Protein AF-A0AAN1IGP1-F1 (afdb_monomer_lite)

Sequence (332 aa):
MLTRASSPDIIRFGLDAFPESGADDGTARAVEAVFNNAQGMRTSKEIIETAFSDIISPRDVWSVTVCTYRGDSIRESFSKMTSKRLGYMEDTYEFFVIANESQTLQNYADFHALKYRIGAGRSGRRLYSAEEFSKRQREVHEMYLLLCEYCNSQRDDTDFYSRTSLWMKRQYLLMLVTDWVTRLPAADQDKGYTAIVETWGAADAAIMLFDPLIARGESLLSKNSIPPGNDEFYRWGQILAKIVPMVDDGRNLPRYDQYRQLEQALEHHVAEIQLKEQQALQAEQERIEAQARFKKGTLMRRVIDKVMPAGSLNRDLVSVIRSHAQRAKRER

Radius of gyration: 33.79 Å; chains: 1; bounding box: 68×62×119 Å

Organism: Bifidobacterium breve (NCBI:txid1685)

Foldseek 3Di:
DPDPPPDFFKEFEAAQFAEPDPQCVVVSVVNRVQALPDAFKDFACRLLCQDQHPPDPPRHHQAPPRMDGDPVLLVVLVVLADPDDADPPPSNLSSNSSSNSTGMYHYDSVGHDYYHYQPPPPRHQAADELVRLLVNLLSLLVSLVRLVVSLVVPPPCNPSSVNRSVSSLVVSLQVSLVCLVRRYDLVSSLSSLVSCCVRVNLLSSLLSLQVVLLVQLVVCVVVLDQAPPSDPNNSSVVSNVVRVVRDPPPDDRPCPVVSVVSVVVNVVSNVVVVVVVVVVVVVVVVVVVVVVCCVVPDPVVVVCCVVPNPPRPVVVVVVVVVVVVVVVVVVD

Secondary structure (DSSP, 8-state):
----PPPPSEEEEEEEEEESSGGGHHHHHHHHHHHTT-EEEEETHHHHHHHS-SSSSSPPP--STTEEE-HHHHHHHHHHS-SSPP-TTHHHHHHHHHHHH-SEEEEEEEEEEEEEEETSSTTS-PPPPHHHHHHHHHHHHHHHHHHHHHHHH-TT-HHHHHHHHHHHHHHHHHHHHHHHHHHS-TTTHHHHHHHHHHHH-HHHHHHHHHHHHHHHHHHHHHHT-PPPTT-HHHHHHHHHHHHGGGS-TT---TTHHHHHHHHHHHHHHHHHHHHHHHHHHHHHHHHHHHHHHHHHH-HHHHHHHHHS-TT-HHHHHHHHHHHHHHHHTT--

pLDDT: mean 88.01, std 12.34, range [33.66, 98.0]

Structure (mmCIF, N/CA/C/O backbone):
data_AF-A0AAN1IGP1-F1
#
_entry.id   AF-A0AAN1IGP1-F1
#
loop_
_atom_site.group_PDB
_atom_site.id
_atom_site.type_symbol
_atom_site.label_atom_id
_atom_site.label_alt_id
_atom_site.label_comp_id
_atom_site.label_asym_id
_atom_site.label_entity_id
_atom_site.label_seq_id
_atom_site.pdbx_PDB_ins_code
_atom_site.Cartn_x
_atom_site.Cartn_y
_atom_site.Cartn_z
_atom_site.occupancy
_atom_site.B_iso_or_equiv
_atom_site.auth_seq_id
_atom_site.auth_comp_id
_atom_site.auth_asym_id
_atom_site.auth_atom_id
_atom_site.pdbx_PDB_model_num
ATOM 1 N N . MET A 1 1 ? -7.999 -18.493 47.138 1.00 34.38 1 MET A N 1
ATOM 2 C CA . MET A 1 1 ? -8.736 -17.576 46.245 1.00 34.38 1 MET A CA 1
ATOM 3 C C . MET A 1 1 ? -7.927 -17.434 44.971 1.00 34.38 1 MET A C 1
ATOM 5 O O . MET A 1 1 ? -6.926 -16.736 44.983 1.00 34.38 1 MET A O 1
ATOM 9 N N . LEU A 1 2 ? -8.296 -18.158 43.913 1.00 33.66 2 LEU A N 1
ATOM 10 C CA . LEU A 1 2 ? -7.782 -17.879 42.573 1.00 33.66 2 LEU A CA 1
ATOM 11 C C . LEU A 1 2 ? -8.408 -16.549 42.153 1.00 33.66 2 LEU A C 1
ATOM 13 O O . LEU A 1 2 ? -9.627 -16.468 42.001 1.00 33.66 2 LEU A O 1
ATOM 17 N N . THR A 1 3 ? -7.607 -15.491 42.066 1.00 37.88 3 THR A N 1
ATOM 18 C CA . THR A 1 3 ? -8.029 -14.247 41.428 1.00 37.88 3 THR A CA 1
ATOM 19 C C . THR A 1 3 ? -8.453 -14.605 40.009 1.00 37.88 3 THR A C 1
ATOM 21 O O . THR A 1 3 ? -7.680 -15.162 39.234 1.00 37.88 3 THR A O 1
ATOM 24 N N . ARG A 1 4 ? -9.729 -14.376 39.694 1.00 44.59 4 ARG A N 1
ATOM 25 C CA . ARG A 1 4 ? -10.267 -14.533 38.343 1.00 44.59 4 ARG A CA 1
ATOM 26 C C . ARG A 1 4 ? -9.406 -13.631 37.458 1.00 44.59 4 ARG A C 1
ATOM 28 O O . ARG A 1 4 ? -9.476 -12.415 37.623 1.00 44.59 4 ARG A O 1
ATOM 35 N N . ALA A 1 5 ? -8.541 -14.203 36.619 1.00 55.59 5 ALA A N 1
ATOM 36 C CA . ALA A 1 5 ? -7.793 -13.415 35.648 1.00 55.59 5 ALA A CA 1
ATOM 37 C C . ALA A 1 5 ? -8.820 -12.567 34.889 1.00 55.59 5 ALA A C 1
ATOM 39 O O . ALA A 1 5 ? -9.819 -13.108 34.402 1.00 55.59 5 ALA A O 1
ATOM 40 N N . SER A 1 6 ? -8.657 -11.243 34.908 1.00 70.69 6 SER A N 1
ATOM 41 C CA . SER A 1 6 ? -9.576 -10.342 34.220 1.00 70.69 6 SER A CA 1
ATOM 42 C C . SER A 1 6 ? -9.627 -10.755 32.756 1.00 70.69 6 SER A C 1
ATOM 44 O O . SER A 1 6 ? -8.582 -10.851 32.114 1.00 70.69 6 SER A O 1
ATOM 46 N N . SER A 1 7 ? -10.822 -11.044 32.241 1.00 85.94 7 SER A N 1
ATOM 47 C CA . SER A 1 7 ? -10.986 -11.408 30.836 1.00 85.94 7 SER A CA 1
ATOM 48 C C . SER A 1 7 ? -10.414 -10.301 29.940 1.00 85.94 7 SER A C 1
ATOM 50 O O . SER A 1 7 ? -10.691 -9.123 30.215 1.00 85.94 7 SER A O 1
ATOM 52 N N . PRO A 1 8 ? -9.629 -10.661 28.908 1.00 93.31 8 PRO A N 1
ATOM 53 C CA . PRO A 1 8 ? -8.990 -9.685 28.034 1.00 93.31 8 PRO A CA 1
ATOM 54 C C . PRO A 1 8 ? -10.027 -8.842 27.280 1.00 93.31 8 PRO A C 1
ATOM 56 O O . PRO A 1 8 ? -11.157 -9.288 27.059 1.00 93.31 8 PRO A O 1
ATOM 59 N N . ASP A 1 9 ? -9.648 -7.625 26.891 1.00 97.00 9 ASP A N 1
ATOM 60 C CA . ASP A 1 9 ? -10.505 -6.732 26.096 1.00 97.00 9 ASP A CA 1
ATOM 61 C C . ASP A 1 9 ? -10.705 -7.262 24.681 1.00 97.00 9 ASP A C 1
ATOM 63 O O . ASP A 1 9 ? -11.819 -7.219 24.158 1.00 97.00 9 ASP A O 1
ATOM 67 N N . ILE A 1 10 ? -9.626 -7.785 24.096 1.00 96.88 10 ILE A N 1
ATOM 68 C CA . ILE A 1 10 ? -9.581 -8.363 22.757 1.00 96.88 10 ILE A CA 1
ATOM 69 C C . ILE A 1 10 ? -9.017 -9.781 22.855 1.00 96.88 10 ILE A C 1
ATOM 71 O O . ILE A 1 10 ? -7.960 -10.011 23.444 1.00 96.88 10 ILE A O 1
ATOM 75 N N . ILE A 1 11 ? -9.691 -10.733 22.223 1.00 95.44 11 ILE A N 1
ATOM 76 C CA . ILE A 1 11 ? -9.153 -12.063 21.947 1.00 95.44 11 ILE A CA 1
ATOM 77 C C . ILE A 1 11 ? -9.050 -12.218 20.436 1.00 95.44 11 ILE A C 1
ATOM 79 O O . ILE A 1 11 ? -10.075 -12.157 19.759 1.00 95.44 11 ILE A O 1
ATOM 83 N N . ARG A 1 12 ? -7.838 -12.432 19.918 1.00 95.38 12 ARG A N 1
ATOM 84 C CA . ARG A 1 12 ? -7.583 -12.669 18.492 1.00 95.38 12 ARG A CA 1
ATOM 85 C C . ARG A 1 12 ? -7.329 -14.151 18.231 1.00 95.38 12 ARG A C 1
ATOM 87 O O . ARG A 1 12 ? -6.561 -14.784 18.953 1.00 95.38 12 ARG A O 1
ATOM 94 N N . PHE A 1 13 ? -7.937 -14.672 17.176 1.00 94.31 13 PHE A N 1
ATOM 95 C CA . PHE A 1 13 ? -7.825 -16.061 16.738 1.00 94.31 13 PHE A CA 1
ATOM 96 C C . PHE A 1 13 ? -7.073 -16.180 15.413 1.00 94.31 13 PHE A C 1
ATOM 98 O O . PHE A 1 13 ? -6.911 -15.194 14.690 1.00 94.31 13 PHE A O 1
ATOM 105 N N . GLY A 1 14 ? -6.655 -17.401 15.088 1.00 94.25 14 GLY A N 1
ATOM 106 C CA . GLY A 1 14 ? -6.183 -17.736 13.751 1.00 94.25 14 GLY A CA 1
ATOM 107 C C . GLY A 1 14 ? -7.326 -17.850 12.737 1.00 94.25 14 GLY A C 1
ATOM 108 O O . GLY A 1 14 ? -8.516 -17.858 13.088 1.00 94.25 14 GLY A O 1
ATOM 109 N N . LEU A 1 15 ? -6.964 -17.982 11.464 1.00 94.88 15 LEU A N 1
ATOM 110 C CA . LEU A 1 15 ? -7.881 -18.255 10.360 1.00 94.88 15 LEU A CA 1
ATOM 111 C C . LEU A 1 15 ? -7.330 -19.333 9.424 1.00 94.88 15 LEU A C 1
ATOM 113 O O . LEU A 1 15 ? -6.123 -19.528 9.336 1.00 94.88 15 LEU A O 1
ATOM 117 N N . ASP A 1 16 ? -8.231 -19.972 8.683 1.00 95.69 16 ASP A N 1
ATOM 118 C CA . ASP A 1 16 ? -7.905 -20.779 7.506 1.00 95.69 16 ASP A CA 1
ATOM 119 C C . ASP A 1 16 ? -8.227 -19.960 6.250 1.00 95.69 16 ASP A C 1
ATOM 121 O O . ASP A 1 16 ? -9.371 -19.515 6.078 1.00 95.69 16 ASP A O 1
ATOM 125 N N . ALA A 1 17 ? -7.253 -19.752 5.362 1.00 94.62 17 ALA A N 1
ATOM 126 C CA . ALA A 1 17 ? -7.453 -18.983 4.136 1.00 94.62 17 ALA A CA 1
ATOM 127 C C . ALA A 1 17 ? -7.642 -19.901 2.924 1.00 94.62 17 ALA A C 1
ATOM 129 O O . ALA A 1 17 ? -6.781 -20.703 2.569 1.00 94.62 17 ALA A O 1
ATOM 130 N N . PHE A 1 18 ? -8.751 -19.714 2.213 1.00 94.19 18 PHE A N 1
ATOM 131 C CA . PHE A 1 18 ? -9.088 -20.469 1.012 1.00 94.19 18 PHE A CA 1
ATOM 132 C C . PHE A 1 18 ? -9.083 -19.549 -0.210 1.00 94.19 18 PHE A C 1
ATOM 134 O O . PHE A 1 18 ? -9.727 -18.498 -0.177 1.00 94.19 18 PHE A O 1
ATOM 141 N N . PRO A 1 19 ? -8.396 -19.919 -1.297 1.00 92.56 19 PRO A N 1
ATOM 142 C CA . PRO A 1 19 ? -8.472 -19.185 -2.549 1.00 92.56 19 PRO A CA 1
ATOM 143 C C . PRO A 1 19 ? -9.815 -19.453 -3.246 1.00 92.56 19 PRO A C 1
ATOM 145 O O . PRO A 1 19 ? -10.263 -20.596 -3.326 1.00 92.56 19 PRO A O 1
ATOM 148 N N . GLU A 1 20 ? -10.462 -18.409 -3.765 1.00 89.69 20 GLU A N 1
ATOM 149 C CA . GLU A 1 20 ? -11.669 -18.548 -4.594 1.00 89.69 20 GLU A CA 1
ATOM 150 C C . GLU A 1 20 ? -11.310 -19.011 -6.017 1.00 89.69 20 GLU A C 1
ATOM 152 O O . GLU A 1 20 ? -12.080 -19.712 -6.670 1.00 89.69 20 GLU A O 1
ATOM 157 N N . SER A 1 21 ? -10.111 -18.661 -6.490 1.00 86.62 21 SER A N 1
ATOM 158 C CA . SER A 1 21 ? -9.561 -19.101 -7.770 1.00 86.62 21 SER A CA 1
ATOM 159 C C . SER A 1 21 ? -8.083 -19.471 -7.640 1.00 86.62 21 SER A C 1
ATOM 161 O O . SER A 1 21 ? -7.391 -18.959 -6.765 1.00 86.62 21 SER A O 1
ATOM 163 N N . GLY A 1 22 ? -7.552 -20.281 -8.563 1.00 85.56 22 GLY A N 1
ATOM 164 C CA . GLY A 1 22 ? -6.127 -20.649 -8.547 1.00 85.56 22 GLY A CA 1
ATOM 165 C C . GLY A 1 22 ? -5.161 -19.456 -8.649 1.00 85.56 22 GLY A C 1
ATOM 166 O O . GLY A 1 22 ? -4.003 -19.555 -8.249 1.00 85.56 22 GLY A O 1
ATOM 167 N N . ALA A 1 23 ? -5.624 -18.298 -9.139 1.00 83.19 23 ALA A N 1
ATOM 168 C CA . ALA A 1 23 ? -4.831 -17.068 -9.140 1.00 83.19 23 ALA A CA 1
ATOM 169 C C . ALA A 1 23 ? -4.590 -16.516 -7.720 1.00 83.19 23 ALA A C 1
ATOM 171 O O . ALA A 1 23 ? -3.605 -15.804 -7.498 1.00 83.19 23 ALA A O 1
ATOM 172 N N . ASP A 1 24 ? -5.460 -16.859 -6.766 1.00 86.81 24 ASP A N 1
ATOM 173 C CA . ASP A 1 24 ? -5.459 -16.362 -5.391 1.00 86.81 24 ASP A CA 1
ATOM 174 C C . ASP A 1 24 ? -4.683 -17.271 -4.417 1.00 86.81 24 ASP A C 1
ATOM 176 O O . ASP A 1 24 ? -4.423 -16.864 -3.286 1.00 86.81 24 ASP A O 1
ATOM 180 N N . ASP A 1 25 ? -4.236 -18.456 -4.848 1.00 89.50 25 ASP A N 1
ATOM 181 C CA . ASP A 1 25 ? -3.522 -19.456 -4.035 1.00 89.50 25 ASP A CA 1
ATOM 182 C C . ASP A 1 25 ? -2.343 -18.883 -3.240 1.00 89.50 25 ASP A C 1
ATOM 184 O O . ASP A 1 25 ? -2.176 -19.139 -2.046 1.00 89.50 25 ASP A O 1
ATOM 188 N N . GLY A 1 26 ? -1.491 -18.108 -3.917 1.00 90.56 26 GLY A N 1
ATOM 189 C CA . GLY A 1 26 ? -0.329 -17.488 -3.284 1.00 90.56 26 GLY A CA 1
ATOM 190 C C . GLY A 1 26 ? -0.729 -16.448 -2.238 1.00 90.56 26 GLY A C 1
ATOM 191 O O . GLY A 1 26 ? -0.100 -16.368 -1.187 1.00 90.56 26 GLY A O 1
ATOM 192 N N . THR A 1 27 ? -1.794 -15.685 -2.506 1.00 89.69 27 THR A N 1
ATOM 193 C CA . THR A 1 27 ? -2.327 -14.699 -1.558 1.00 89.69 27 THR A CA 1
ATOM 194 C C . THR A 1 27 ? -2.968 -15.390 -0.356 1.00 89.69 27 THR A C 1
ATOM 196 O O . THR A 1 27 ? -2.718 -14.961 0.763 1.00 89.69 27 THR A O 1
ATOM 199 N N . ALA A 1 28 ? -3.720 -16.478 -0.550 1.00 92.62 28 ALA A N 1
ATOM 200 C CA . ALA A 1 28 ? -4.309 -17.243 0.549 1.00 92.62 28 ALA A CA 1
ATOM 201 C C . ALA A 1 28 ? -3.243 -17.773 1.514 1.00 92.62 28 ALA A C 1
ATOM 203 O O . ALA A 1 28 ? -3.315 -17.487 2.707 1.00 92.62 28 ALA A O 1
ATOM 204 N N . ARG A 1 29 ? -2.187 -18.417 0.998 1.00 94.19 29 ARG A N 1
ATOM 205 C CA . ARG A 1 29 ? -1.068 -18.888 1.834 1.00 94.19 29 ARG A CA 1
ATOM 206 C C . ARG A 1 29 ? -0.380 -17.757 2.600 1.00 94.19 29 ARG A C 1
ATOM 208 O O . ARG A 1 29 ? -0.047 -17.925 3.767 1.00 94.19 29 ARG A O 1
ATOM 215 N N . ALA A 1 30 ? -0.163 -16.611 1.952 1.00 92.00 30 ALA A N 1
ATOM 216 C CA . ALA A 1 30 ? 0.466 -15.462 2.597 1.00 92.00 30 ALA A CA 1
ATOM 217 C C . ALA A 1 30 ? -0.418 -14.865 3.706 1.00 92.00 30 ALA A C 1
ATOM 219 O O . ALA A 1 30 ? 0.085 -14.550 4.780 1.00 92.00 30 ALA A O 1
ATOM 220 N N . VAL A 1 31 ? -1.727 -14.739 3.463 1.00 91.00 31 VAL A N 1
ATOM 221 C CA . VAL A 1 31 ? -2.690 -14.233 4.452 1.00 91.00 31 VAL A CA 1
ATOM 222 C C . VAL A 1 31 ? -2.772 -15.170 5.654 1.00 91.00 31 VAL A C 1
ATOM 224 O O . VAL A 1 31 ? -2.641 -14.701 6.778 1.00 91.00 31 VAL A O 1
ATOM 227 N N . GLU A 1 32 ? -2.916 -16.478 5.437 1.00 93.94 32 GLU A N 1
ATOM 228 C CA . GLU A 1 32 ? -2.948 -17.467 6.522 1.00 93.94 32 GLU A CA 1
ATOM 229 C C . GLU A 1 32 ? -1.681 -17.406 7.385 1.00 93.94 32 GLU A C 1
ATOM 231 O O . GLU A 1 32 ? -1.765 -17.284 8.605 1.00 93.94 32 GLU A O 1
ATOM 236 N N . ALA A 1 33 ? -0.503 -17.389 6.751 1.00 92.94 33 ALA A N 1
ATOM 237 C CA . ALA A 1 33 ? 0.770 -17.311 7.461 1.00 92.94 33 ALA A CA 1
ATOM 238 C C . ALA A 1 33 ? 0.895 -16.037 8.310 1.00 92.94 33 ALA A C 1
ATOM 240 O O . ALA A 1 33 ? 1.388 -16.093 9.432 1.00 92.94 33 ALA A O 1
ATOM 241 N N . VAL A 1 34 ? 0.449 -14.890 7.792 1.00 90.06 34 VAL A N 1
ATOM 242 C CA . VAL A 1 34 ? 0.541 -13.605 8.498 1.00 90.06 34 VAL A CA 1
ATOM 243 C C . VAL A 1 34 ? -0.448 -13.531 9.666 1.00 90.06 34 VAL A C 1
ATOM 245 O O . VAL A 1 34 ? -0.065 -13.116 10.759 1.00 90.06 34 VAL A O 1
ATOM 248 N N . PHE A 1 35 ? -1.696 -13.964 9.473 1.00 91.25 35 PHE A N 1
ATOM 249 C CA . PHE A 1 35 ? -2.714 -13.938 10.529 1.00 91.25 35 PHE A CA 1
ATOM 250 C C . PHE A 1 35 ? -2.414 -14.916 11.671 1.00 91.25 35 PHE A C 1
ATOM 252 O O . PHE A 1 35 ? -2.683 -14.595 12.829 1.00 91.25 35 PHE A O 1
ATOM 259 N N . ASN A 1 36 ? -1.805 -16.065 11.368 1.00 92.88 36 ASN A N 1
ATOM 260 C CA . ASN A 1 36 ? -1.555 -17.124 12.351 1.00 92.88 36 ASN A CA 1
ATOM 261 C C . ASN A 1 36 ? -0.181 -17.012 13.039 1.00 92.88 36 ASN A C 1
ATOM 263 O O . ASN A 1 36 ? 0.226 -17.910 13.773 1.00 92.88 36 ASN A O 1
ATOM 267 N N . ASN A 1 37 ? 0.551 -15.914 12.827 1.00 90.00 37 ASN A N 1
ATOM 268 C CA . ASN A 1 37 ? 1.874 -15.714 13.423 1.00 90.00 37 ASN A CA 1
ATOM 269 C C . ASN A 1 37 ? 1.839 -14.957 14.767 1.00 90.00 37 ASN A C 1
ATOM 271 O O . ASN A 1 37 ? 2.819 -14.972 15.513 1.00 90.00 37 ASN A O 1
ATOM 275 N N . ALA A 1 38 ? 0.732 -14.281 15.091 1.00 85.88 38 ALA A N 1
ATOM 276 C CA . ALA A 1 38 ? 0.621 -13.476 16.307 1.00 85.88 38 ALA A CA 1
ATOM 277 C C . ALA A 1 38 ? 0.500 -14.362 17.560 1.00 85.88 38 ALA A C 1
ATOM 279 O O . ALA A 1 38 ? -0.380 -15.216 17.650 1.00 85.88 38 ALA A O 1
ATOM 280 N N . GLN A 1 39 ? 1.368 -14.146 18.552 1.00 85.44 39 GLN A N 1
ATOM 281 C CA . GLN A 1 39 ? 1.447 -14.981 19.757 1.00 85.44 39 GLN A CA 1
ATOM 282 C C . GLN A 1 39 ? 1.556 -14.146 21.038 1.00 85.44 39 GLN A C 1
ATOM 284 O O . GLN A 1 39 ? 2.162 -13.067 21.070 1.00 85.44 39 GLN A O 1
ATOM 289 N N . GLY A 1 40 ? 1.000 -14.690 22.121 1.00 90.75 40 GLY A N 1
ATOM 290 C CA . GLY A 1 40 ? 1.054 -14.100 23.457 1.00 90.75 40 GLY A CA 1
ATOM 291 C C . GLY A 1 40 ? 0.101 -12.921 23.672 1.00 90.75 40 GLY A C 1
ATOM 292 O O . GLY A 1 40 ? -0.805 -12.663 22.875 1.00 90.75 40 GLY A O 1
ATOM 293 N N . MET A 1 41 ? 0.310 -12.227 24.790 1.00 94.38 41 MET A N 1
ATOM 294 C CA . MET A 1 41 ? -0.486 -11.077 25.222 1.00 94.38 41 MET A CA 1
ATOM 295 C C . MET A 1 41 ? 0.193 -9.760 24.825 1.00 94.38 41 MET A C 1
ATOM 297 O O . MET A 1 41 ? 1.424 -9.688 24.774 1.00 94.38 41 MET A O 1
ATOM 301 N N . ARG A 1 42 ? -0.605 -8.726 24.562 1.00 95.06 42 ARG A N 1
ATOM 302 C CA . ARG A 1 42 ? -0.187 -7.327 24.401 1.00 95.06 42 ARG A CA 1
ATOM 303 C C . ARG A 1 42 ? -0.977 -6.457 25.361 1.00 95.06 42 ARG A C 1
ATOM 305 O O . ARG A 1 42 ? -2.155 -6.735 25.608 1.00 95.06 42 ARG A O 1
ATOM 312 N N . THR A 1 43 ? -0.339 -5.418 25.885 1.00 95.38 43 THR A N 1
ATOM 313 C CA . THR A 1 43 ? -0.965 -4.524 26.860 1.00 95.38 43 THR A CA 1
ATOM 314 C C . THR A 1 43 ? -0.917 -3.066 26.427 1.00 95.38 43 THR A C 1
ATOM 316 O O . THR A 1 43 ? 0.101 -2.581 25.941 1.00 95.38 43 THR A O 1
ATOM 319 N N . SER A 1 44 ? -2.038 -2.366 26.601 1.00 93.44 44 SER A N 1
ATOM 320 C CA . SER A 1 44 ? -2.186 -0.928 26.353 1.00 93.44 44 SER A CA 1
ATOM 321 C C . SER A 1 44 ? -1.536 -0.492 25.020 1.00 93.44 44 SER A C 1
ATOM 323 O O . SER A 1 44 ? -1.933 -0.961 23.954 1.00 93.44 44 SER A O 1
ATOM 325 N N . LYS A 1 45 ? -0.497 0.360 25.057 1.00 93.50 45 LYS A N 1
ATOM 326 C CA . LYS A 1 45 ? 0.177 0.888 23.858 1.00 93.50 45 LYS A CA 1
ATOM 327 C C . LYS A 1 45 ? 0.821 -0.184 22.985 1.00 93.50 45 LYS A C 1
ATOM 329 O O . LYS A 1 45 ? 0.854 -0.004 21.770 1.00 93.50 45 LYS A O 1
ATOM 334 N N . GLU A 1 46 ? 1.260 -1.304 23.561 1.00 95.00 46 GLU A N 1
ATOM 335 C CA . GLU A 1 46 ? 1.871 -2.392 22.790 1.00 95.00 46 GLU A CA 1
ATOM 336 C C . GLU A 1 46 ? 0.905 -2.932 21.732 1.00 95.00 46 GLU A C 1
ATOM 338 O O . GLU A 1 46 ? 1.347 -3.354 20.673 1.00 95.00 46 GLU A O 1
ATOM 343 N N . ILE A 1 47 ? -0.411 -2.886 21.980 1.00 96.25 47 ILE A N 1
ATOM 344 C CA . ILE A 1 47 ? -1.430 -3.338 21.020 1.00 96.25 47 ILE A CA 1
ATOM 345 C C . ILE A 1 47 ? -1.352 -2.512 19.727 1.00 96.25 47 ILE A C 1
ATOM 347 O O . ILE A 1 47 ? -1.429 -3.054 18.623 1.00 96.25 47 ILE A O 1
ATOM 351 N N . ILE A 1 48 ? -1.183 -1.195 19.862 1.00 96.12 48 ILE A N 1
ATOM 352 C CA . ILE A 1 48 ? -1.028 -0.288 18.726 1.00 96.12 48 ILE A CA 1
ATOM 353 C C . ILE A 1 48 ? 0.379 -0.406 18.140 1.00 96.12 48 ILE A C 1
ATOM 355 O O . ILE A 1 48 ? 0.517 -0.459 16.924 1.00 96.12 48 ILE A O 1
ATOM 359 N N . GLU A 1 49 ? 1.426 -0.493 18.961 1.00 95.00 49 GLU A N 1
ATOM 360 C CA . GLU A 1 49 ? 2.805 -0.596 18.469 1.00 95.00 49 GLU A CA 1
ATOM 361 C C . GLU A 1 49 ? 3.053 -1.877 17.664 1.00 95.00 49 GLU A C 1
ATOM 363 O O . GLU A 1 49 ? 3.794 -1.828 16.682 1.00 95.00 49 GLU A O 1
ATOM 368 N N . THR A 1 50 ? 2.417 -3.003 18.002 1.00 93.81 50 THR A N 1
ATOM 369 C CA . THR A 1 50 ? 2.566 -4.240 17.219 1.00 93.81 50 THR A CA 1
ATOM 370 C C . THR A 1 50 ? 1.803 -4.240 15.905 1.00 93.81 50 THR A C 1
ATOM 372 O O . THR A 1 50 ? 2.244 -4.901 14.966 1.00 93.81 50 THR A O 1
ATOM 375 N N . ALA A 1 51 ? 0.667 -3.546 15.821 1.00 94.19 51 ALA A N 1
ATOM 376 C CA . ALA A 1 51 ? -0.176 -3.546 14.625 1.00 94.19 51 ALA A CA 1
ATOM 377 C C . ALA A 1 51 ? 0.070 -2.336 13.706 1.00 94.19 51 ALA A C 1
ATOM 379 O O . ALA A 1 51 ? -0.058 -2.449 12.489 1.00 94.19 51 ALA A O 1
ATOM 380 N N . PHE A 1 52 ? 0.437 -1.186 14.274 1.00 95.62 52 PHE A N 1
ATOM 381 C CA . PHE A 1 52 ? 0.482 0.117 13.605 1.00 95.62 52 PHE A CA 1
ATOM 382 C C . PHE A 1 52 ? 1.863 0.791 13.651 1.00 95.62 52 PHE A C 1
ATOM 384 O O . PHE A 1 52 ? 1.977 2.017 13.571 1.00 95.62 52 PHE A O 1
ATOM 391 N N . SER A 1 53 ? 2.930 0.004 13.793 1.00 94.44 53 SER A N 1
ATOM 392 C CA . SER A 1 53 ? 4.306 0.492 13.714 1.00 94.44 53 SER A CA 1
ATOM 393 C C . SER A 1 53 ? 5.272 -0.610 13.263 1.00 94.44 53 SER A C 1
ATOM 395 O O . SER A 1 53 ? 4.901 -1.778 13.168 1.00 94.44 53 SER A O 1
ATOM 397 N N . ASP A 1 54 ? 6.531 -0.238 13.020 1.00 91.44 54 ASP A N 1
ATOM 398 C CA . ASP A 1 54 ? 7.634 -1.184 12.785 1.00 91.44 54 ASP A CA 1
ATOM 399 C C . ASP A 1 54 ? 8.506 -1.406 14.036 1.00 91.44 54 ASP A C 1
ATOM 401 O O . ASP A 1 54 ? 9.597 -1.964 13.937 1.00 91.44 54 ASP A O 1
ATOM 405 N N . ILE A 1 55 ? 8.062 -0.945 15.213 1.00 90.94 55 ILE A N 1
ATOM 406 C CA . ILE A 1 55 ? 8.837 -1.039 16.463 1.00 90.94 55 ILE A CA 1
ATOM 407 C C . ILE A 1 55 ? 8.929 -2.493 16.932 1.00 90.94 55 ILE A C 1
ATOM 409 O O . ILE A 1 55 ? 9.993 -2.940 17.359 1.00 90.94 55 ILE A O 1
ATOM 413 N N . ILE A 1 56 ? 7.822 -3.232 16.845 1.00 87.19 56 ILE A N 1
ATOM 414 C CA . ILE A 1 56 ? 7.739 -4.617 17.304 1.00 87.19 56 ILE A CA 1
ATOM 415 C C . ILE A 1 56 ? 7.575 -5.536 16.094 1.00 87.19 56 ILE A C 1
ATOM 417 O O . ILE A 1 56 ? 6.698 -5.338 15.254 1.00 87.19 56 ILE A O 1
ATOM 421 N N . SER A 1 57 ? 8.433 -6.555 16.019 1.00 84.25 57 SER A N 1
ATOM 422 C CA . SER A 1 57 ? 8.440 -7.557 14.954 1.00 84.25 57 SER A CA 1
ATOM 423 C C . SER A 1 57 ? 8.408 -8.972 15.549 1.00 84.25 57 SER A C 1
ATOM 425 O O . SER A 1 57 ? 9.121 -9.222 16.525 1.00 84.25 57 SER A O 1
ATOM 427 N N . PRO A 1 58 ? 7.631 -9.913 14.980 1.00 84.62 58 PRO A N 1
ATOM 428 C CA . PRO A 1 58 ? 6.744 -9.733 13.827 1.00 84.62 58 PRO A CA 1
ATOM 429 C C . PRO A 1 58 ? 5.536 -8.836 14.147 1.00 84.62 58 PRO A C 1
ATOM 431 O O . PRO A 1 58 ? 5.084 -8.790 15.290 1.00 84.62 58 PRO A O 1
ATOM 434 N N . ARG A 1 59 ? 5.029 -8.123 13.130 1.00 88.38 59 ARG A N 1
ATOM 435 C CA . ARG A 1 59 ? 3.833 -7.280 13.269 1.00 88.38 59 ARG A CA 1
ATOM 436 C C . ARG A 1 59 ? 2.583 -8.135 13.439 1.00 88.38 59 ARG A C 1
ATOM 438 O O . ARG A 1 59 ? 2.425 -9.155 12.766 1.00 88.38 59 ARG A O 1
ATOM 445 N N . ASP A 1 60 ? 1.681 -7.654 14.279 1.00 90.25 60 ASP A N 1
ATOM 446 C CA . ASP A 1 60 ? 0.329 -8.180 14.399 1.00 90.25 60 ASP A CA 1
ATOM 447 C C . ASP A 1 60 ? -0.557 -7.614 13.279 1.00 90.25 60 ASP A C 1
ATOM 449 O O . ASP A 1 60 ? -0.335 -6.513 12.774 1.00 90.25 60 ASP A O 1
ATOM 453 N N . VAL A 1 61 ? -1.604 -8.347 12.904 1.00 89.06 61 VAL A N 1
ATOM 454 C CA . VAL A 1 61 ? -2.549 -7.888 11.879 1.00 89.06 61 VAL A CA 1
ATOM 455 C C . VAL A 1 61 ? -3.626 -6.996 12.491 1.00 89.06 61 VAL A C 1
ATOM 457 O O . VAL A 1 61 ? -4.248 -7.365 13.493 1.00 89.06 61 VAL A O 1
ATOM 460 N N . TRP A 1 62 ? -3.919 -5.856 11.865 1.00 90.88 62 TRP A N 1
ATOM 461 C CA . TRP A 1 62 ? -5.161 -5.135 12.139 1.00 90.88 62 TRP A CA 1
ATOM 462 C C . TRP A 1 62 ? -6.331 -5.919 11.540 1.00 90.88 62 TRP A C 1
ATOM 464 O O . TRP A 1 62 ? -6.408 -6.138 10.335 1.00 90.88 62 TRP A O 1
ATOM 474 N N . SER A 1 63 ? -7.233 -6.426 12.374 1.00 90.19 63 SER A N 1
ATOM 475 C CA . SER A 1 63 ? -8.432 -7.092 11.870 1.00 90.19 63 SER A CA 1
ATOM 476 C C . SER A 1 63 ? -9.499 -7.153 12.939 1.00 90.19 63 SER A C 1
ATOM 478 O O . SER A 1 63 ? -9.244 -7.573 14.068 1.00 90.19 63 SER A O 1
ATOM 480 N N . VAL A 1 64 ? -10.713 -6.783 12.548 1.00 92.25 64 VAL A N 1
ATOM 481 C CA . VAL A 1 64 ? -11.906 -6.916 13.385 1.00 92.25 64 VAL A CA 1
ATOM 482 C C . VAL A 1 64 ? -12.501 -8.327 13.280 1.00 92.25 64 VAL A C 1
ATOM 484 O O . VAL A 1 64 ? -13.058 -8.856 14.236 1.00 92.25 64 VAL A O 1
ATOM 487 N N . THR A 1 65 ? -12.335 -8.983 12.129 1.00 86.94 65 THR A N 1
ATOM 488 C CA . THR A 1 65 ? -13.054 -10.224 11.773 1.00 86.94 65 THR A CA 1
ATOM 489 C C . THR A 1 65 ? -12.562 -11.483 12.486 1.00 86.94 65 THR A C 1
ATOM 491 O O . THR A 1 65 ? -13.319 -12.442 12.615 1.00 86.94 65 THR A O 1
ATOM 494 N N . VAL A 1 66 ? -11.315 -11.487 12.961 1.00 91.56 66 VAL A N 1
ATOM 495 C CA . VAL A 1 66 ? -10.723 -12.601 13.729 1.00 91.56 66 VAL A CA 1
ATOM 496 C C . VAL A 1 66 ? -10.663 -12.316 15.228 1.00 91.56 66 VAL A C 1
ATOM 498 O O . VAL A 1 66 ? -9.963 -13.007 15.967 1.00 91.56 66 VAL A O 1
ATOM 501 N N . CYS A 1 67 ? -11.371 -11.284 15.684 1.00 94.69 67 CYS A N 1
ATOM 502 C CA . CYS A 1 67 ? -11.363 -10.863 17.073 1.00 94.69 67 CYS A CA 1
ATOM 503 C C . CYS A 1 67 ? -12.725 -11.086 17.737 1.00 94.69 67 CYS A C 1
ATOM 505 O O . CYS A 1 67 ? -13.782 -10.917 17.134 1.00 94.69 67 CYS A O 1
ATOM 507 N N . THR A 1 68 ? -12.692 -11.422 19.022 1.00 94.81 68 THR A N 1
ATOM 508 C CA . THR A 1 68 ? -13.831 -11.262 19.930 1.00 94.81 68 THR A CA 1
ATOM 509 C C . THR A 1 68 ? -13.479 -10.256 21.004 1.00 94.81 68 THR A C 1
ATOM 511 O O . THR A 1 68 ? -12.307 -10.057 21.326 1.00 94.81 68 THR A O 1
ATOM 514 N N . TYR A 1 69 ? -14.505 -9.608 21.546 1.00 95.94 69 TYR A N 1
ATOM 515 C CA . TYR A 1 69 ? -14.321 -8.440 22.388 1.00 95.94 69 TYR A CA 1
ATOM 516 C C . TYR A 1 69 ? -15.102 -8.536 23.686 1.00 95.94 69 TYR A C 1
ATOM 518 O O . TYR A 1 69 ? -16.221 -9.061 23.725 1.00 95.94 69 TYR A O 1
ATOM 526 N N . ARG A 1 70 ? -14.553 -7.940 24.744 1.00 96.06 70 ARG A N 1
ATOM 527 C CA . ARG A 1 70 ? -15.315 -7.680 25.962 1.00 96.06 70 ARG A CA 1
ATOM 528 C C . ARG A 1 70 ? -16.425 -6.677 25.651 1.00 96.06 70 ARG A C 1
ATOM 530 O O . ARG A 1 70 ? -16.165 -5.576 25.176 1.00 96.06 70 ARG A O 1
ATOM 537 N N . GLY A 1 71 ? -17.667 -7.070 25.939 1.00 95.62 71 GLY A N 1
ATOM 538 C CA . GLY A 1 71 ? -18.866 -6.355 25.493 1.00 95.62 71 GLY A CA 1
ATOM 539 C C . GLY A 1 71 ? -18.932 -4.883 25.909 1.00 95.62 71 GLY A C 1
ATOM 540 O O . GLY A 1 71 ? -19.320 -4.049 25.098 1.00 95.62 71 GLY A O 1
ATOM 541 N N . ASP A 1 72 ? -18.559 -4.558 27.149 1.00 93.94 72 ASP A N 1
ATOM 542 C CA . ASP A 1 72 ? -18.548 -3.163 27.611 1.00 93.94 72 ASP A CA 1
ATOM 543 C C . ASP A 1 72 ? -17.446 -2.352 26.919 1.00 93.94 72 ASP A C 1
ATOM 545 O O . ASP A 1 72 ? -17.733 -1.274 26.402 1.00 93.94 72 ASP A O 1
ATOM 549 N N . SER A 1 73 ? -16.234 -2.913 26.807 1.00 94.19 73 SER A N 1
ATOM 550 C CA . SER A 1 73 ? -15.094 -2.257 26.154 1.00 94.19 73 SER A CA 1
ATOM 551 C C . SER A 1 73 ? -15.403 -1.919 24.691 1.00 94.19 73 SER A C 1
ATOM 553 O O . SER A 1 73 ? -15.237 -0.780 24.274 1.00 94.19 73 SER A O 1
ATOM 555 N N . ILE A 1 74 ? -15.929 -2.873 23.911 1.00 96.00 74 ILE A N 1
ATOM 556 C CA . ILE A 1 74 ? -16.191 -2.648 22.479 1.00 96.00 74 ILE A CA 1
ATOM 557 C C . ILE A 1 74 ? -17.297 -1.619 22.231 1.00 96.00 74 ILE A C 1
ATOM 559 O O . ILE A 1 74 ? -17.197 -0.819 21.302 1.00 96.00 74 ILE A O 1
ATOM 563 N N . ARG A 1 75 ? -18.342 -1.596 23.072 1.00 96.88 75 ARG A N 1
ATOM 564 C CA . ARG A 1 75 ? -19.398 -0.575 22.992 1.00 96.88 75 ARG A CA 1
ATOM 565 C C . ARG A 1 75 ? -18.845 0.818 23.271 1.00 96.88 75 ARG A C 1
ATOM 567 O O . ARG A 1 75 ? -19.228 1.761 22.583 1.00 96.88 75 ARG A O 1
ATOM 574 N N . GLU A 1 76 ? -17.945 0.939 24.243 1.00 96.12 76 GLU A N 1
ATOM 575 C CA . GLU A 1 76 ? -17.262 2.200 24.515 1.00 96.12 76 GLU A CA 1
ATOM 576 C C . GLU A 1 76 ? -16.383 2.624 23.331 1.00 96.12 76 GLU A C 1
ATOM 578 O O . GLU A 1 76 ? -16.504 3.761 22.876 1.00 96.12 76 GLU A O 1
ATOM 583 N N . SER A 1 77 ? -15.580 1.718 22.761 1.00 96.06 77 SER A N 1
ATOM 584 C CA . SER A 1 77 ? -14.761 2.019 21.578 1.00 96.06 77 SER A CA 1
ATOM 585 C C . SER A 1 77 ? -15.605 2.518 20.402 1.00 96.06 77 SER A C 1
ATOM 587 O O . SER A 1 77 ? -15.296 3.562 19.832 1.00 96.06 77 SER A O 1
ATOM 589 N N . PHE A 1 78 ? -16.712 1.840 20.075 1.00 94.88 78 PHE A N 1
ATOM 590 C CA . PHE A 1 78 ? -17.620 2.276 19.006 1.00 94.88 78 PHE A CA 1
ATOM 591 C C . PHE A 1 78 ? -18.241 3.650 19.279 1.00 94.88 78 PHE A C 1
ATOM 593 O O . PHE A 1 78 ? -18.442 4.419 18.344 1.00 94.88 78 PHE A O 1
ATOM 600 N N . SER A 1 79 ? -18.502 3.999 20.544 1.00 96.31 79 SER A N 1
ATOM 601 C CA . SER A 1 79 ? -19.027 5.326 20.895 1.00 96.31 79 SER A CA 1
ATOM 602 C C . SER A 1 79 ? -18.040 6.473 20.633 1.00 96.31 79 SER A C 1
ATOM 604 O O . SER A 1 79 ? -18.465 7.622 20.523 1.00 96.31 79 SER A O 1
ATOM 606 N N . LYS A 1 80 ? -16.739 6.166 20.508 1.00 96.12 80 LYS A N 1
ATOM 607 C CA . LYS A 1 80 ? -15.658 7.122 20.211 1.00 96.12 80 LYS A CA 1
ATOM 608 C C . LYS A 1 80 ? -15.303 7.184 18.720 1.00 96.12 80 LYS A C 1
ATOM 610 O O . LYS A 1 80 ? -14.524 8.046 18.315 1.00 96.12 80 LYS A O 1
ATOM 615 N N . MET A 1 81 ? -15.851 6.284 17.905 1.00 96.00 81 MET A N 1
ATOM 616 C CA . MET A 1 81 ? -15.653 6.291 16.457 1.00 96.00 81 MET A CA 1
ATOM 617 C C . MET A 1 81 ? -16.476 7.390 15.779 1.00 96.00 81 MET A C 1
ATOM 619 O O . MET A 1 81 ? -17.461 7.901 16.315 1.00 96.00 81 MET A O 1
ATOM 623 N N . THR A 1 82 ? -16.086 7.745 14.557 1.00 95.81 82 THR A N 1
ATOM 624 C CA . THR A 1 82 ? -16.872 8.654 13.724 1.00 95.81 82 THR A CA 1
ATOM 625 C C . THR A 1 82 ? -18.238 8.060 13.362 1.00 95.81 82 THR A C 1
ATOM 627 O O . THR A 1 82 ? -18.382 6.857 13.163 1.00 95.81 82 THR A O 1
ATOM 630 N N . SER A 1 83 ? -19.242 8.924 13.204 1.00 94.12 83 SER A N 1
ATOM 631 C CA . SER A 1 83 ? -20.546 8.564 12.632 1.00 94.12 83 SER A CA 1
ATOM 632 C C . SER A 1 83 ? -20.574 8.637 11.100 1.00 94.12 83 SER A C 1
ATOM 634 O O . SER A 1 83 ? -21.593 8.318 10.481 1.00 94.12 83 SER A O 1
ATOM 636 N N . LYS A 1 84 ? -19.477 9.083 10.471 1.00 94.56 84 LYS A N 1
ATOM 637 C CA . LYS A 1 84 ? -19.335 9.108 9.012 1.00 94.56 84 LYS A CA 1
ATOM 638 C C . LYS A 1 84 ? -19.345 7.675 8.478 1.00 94.56 84 LYS A C 1
ATOM 640 O O . LYS A 1 84 ? -18.798 6.763 9.089 1.00 94.56 84 LYS A O 1
ATOM 645 N N . ARG A 1 85 ? -19.945 7.484 7.302 1.00 93.12 85 ARG A N 1
ATOM 646 C CA . ARG A 1 85 ? -19.938 6.189 6.619 1.00 93.12 85 ARG A CA 1
ATOM 647 C C . ARG A 1 85 ? -18.507 5.823 6.231 1.00 93.12 85 ARG A C 1
ATOM 649 O O . ARG A 1 85 ? -17.875 6.580 5.497 1.00 93.12 85 ARG A O 1
ATOM 656 N N . LEU A 1 86 ? -18.041 4.665 6.688 1.00 94.31 86 LEU A N 1
ATOM 657 C CA . LEU A 1 86 ? -16.719 4.154 6.352 1.00 94.31 86 LEU A CA 1
ATOM 658 C C . LEU A 1 86 ? -16.714 3.477 4.970 1.00 94.31 86 LEU A C 1
ATOM 660 O O . LEU A 1 86 ? -17.757 3.087 4.428 1.00 94.31 86 LEU A O 1
ATOM 664 N N . GLY A 1 87 ? -15.535 3.464 4.350 1.00 91.00 87 GLY A N 1
ATOM 665 C CA . GLY A 1 87 ? -15.317 3.031 2.972 1.00 91.00 87 GLY A CA 1
ATOM 666 C C . GLY A 1 87 ? -14.495 1.750 2.885 1.00 91.00 87 GLY A C 1
ATOM 667 O O . GLY A 1 87 ? -14.494 0.906 3.774 1.00 91.00 87 GLY A O 1
ATOM 668 N N . TYR A 1 88 ? -13.784 1.575 1.774 1.00 90.62 88 TYR A N 1
ATOM 669 C CA . TYR A 1 88 ? -12.768 0.535 1.680 1.00 90.62 88 TYR A CA 1
ATOM 670 C C . TYR A 1 88 ? -11.703 0.692 2.778 1.00 90.62 88 TYR A C 1
ATOM 672 O O . TYR A 1 88 ? -11.221 1.797 3.003 1.00 90.62 88 TYR A O 1
ATOM 680 N N . MET A 1 89 ? -11.321 -0.431 3.399 1.00 90.31 89 MET A N 1
ATOM 681 C CA . MET A 1 89 ? -10.470 -0.485 4.598 1.00 90.31 89 MET A CA 1
ATOM 682 C C . MET A 1 89 ? -11.074 0.212 5.822 1.00 90.31 89 MET A C 1
ATOM 684 O O . MET A 1 89 ? -10.389 0.917 6.552 1.00 90.31 89 MET A O 1
ATOM 688 N N . GLU A 1 90 ? -12.373 0.052 6.061 1.00 93.50 90 GLU A N 1
ATOM 689 C CA . GLU A 1 90 ? -12.967 0.507 7.324 1.00 93.50 90 GLU A CA 1
ATOM 690 C C . GLU A 1 90 ? -12.339 -0.183 8.548 1.00 93.50 90 GLU A C 1
ATOM 692 O O . GLU A 1 90 ? -12.138 0.446 9.587 1.00 93.50 90 GLU A O 1
ATOM 697 N N . ASP A 1 91 ? -11.922 -1.440 8.384 1.00 92.56 91 ASP A N 1
ATOM 698 C CA . ASP A 1 91 ? -11.356 -2.282 9.433 1.00 92.56 91 ASP A CA 1
ATOM 699 C C . ASP A 1 91 ? -10.035 -1.754 10.011 1.00 92.56 91 ASP A C 1
ATOM 701 O O . ASP A 1 91 ? -9.772 -1.973 11.194 1.00 92.56 91 ASP A O 1
ATOM 705 N N . THR A 1 92 ? -9.216 -1.024 9.243 1.00 94.94 92 THR A N 1
ATOM 706 C CA . THR A 1 92 ? -8.022 -0.354 9.789 1.00 94.94 92 THR A CA 1
ATOM 707 C C . THR A 1 92 ? -8.396 0.722 10.799 1.00 94.94 92 THR A C 1
ATOM 709 O O . THR A 1 92 ? -7.787 0.778 11.865 1.00 94.94 92 THR A O 1
ATOM 712 N N . TYR A 1 93 ? -9.378 1.574 10.487 1.00 96.75 93 TYR A N 1
ATOM 713 C CA . TYR A 1 93 ? -9.828 2.631 11.397 1.00 96.75 93 TYR A CA 1
ATOM 714 C C . TYR A 1 93 ? -10.544 2.045 12.617 1.00 96.75 93 TYR A C 1
ATOM 716 O O . TYR A 1 93 ? -10.225 2.405 13.751 1.00 96.75 93 TYR A O 1
ATOM 724 N N . GLU A 1 94 ? -11.466 1.107 12.394 1.00 97.06 94 GLU A N 1
ATOM 725 C CA . GLU A 1 94 ? -12.201 0.445 13.472 1.00 97.06 94 GLU A CA 1
ATOM 726 C C . GLU A 1 94 ? -11.243 -0.253 14.437 1.00 97.06 94 GLU A C 1
ATOM 728 O O . GLU A 1 94 ? -11.280 -0.006 15.644 1.00 97.06 94 GLU A O 1
ATOM 733 N N . PHE A 1 95 ? -10.333 -1.081 13.912 1.00 97.44 95 PHE A N 1
ATOM 734 C CA . PHE A 1 95 ? -9.374 -1.792 14.746 1.00 97.44 95 PHE A CA 1
ATOM 735 C C . PHE A 1 95 ? -8.427 -0.829 15.467 1.00 97.44 95 PHE A C 1
ATOM 737 O O . PHE A 1 95 ? -8.102 -1.082 16.623 1.00 97.44 95 PHE A O 1
ATOM 744 N N . PHE A 1 96 ? -8.027 0.284 14.840 1.00 97.62 96 PHE A N 1
ATOM 745 C CA . PHE A 1 96 ? -7.191 1.297 15.486 1.00 97.62 96 PHE A CA 1
ATOM 746 C C . PHE A 1 96 ? -7.856 1.881 16.735 1.00 97.62 96 PHE A C 1
ATOM 748 O O . PHE A 1 96 ? -7.259 1.873 17.810 1.00 97.62 96 PHE A O 1
ATOM 755 N N . VAL A 1 97 ? -9.105 2.343 16.615 1.00 97.25 97 VAL A N 1
ATOM 756 C CA . VAL A 1 97 ? -9.847 2.909 17.752 1.00 97.25 97 VAL A CA 1
ATOM 757 C C . VAL A 1 97 ? -10.058 1.847 18.831 1.00 97.25 97 VAL A C 1
ATOM 759 O O . VAL A 1 97 ? -9.808 2.104 20.003 1.00 97.25 97 VAL A O 1
ATOM 762 N N . ILE A 1 98 ? -10.445 0.624 18.458 1.00 97.75 98 ILE A N 1
ATOM 763 C CA . ILE A 1 98 ? -10.641 -0.468 19.426 1.00 97.75 98 ILE A CA 1
ATOM 764 C C . ILE A 1 98 ? -9.346 -0.792 20.174 1.00 97.75 98 ILE A C 1
ATOM 766 O O . ILE A 1 98 ? -9.354 -0.919 21.399 1.00 97.75 98 ILE A O 1
ATOM 770 N N . ALA A 1 99 ? -8.236 -0.923 19.449 1.00 97.00 99 ALA A N 1
ATOM 771 C CA . ALA A 1 99 ? -6.931 -1.220 20.021 1.00 97.00 99 ALA A CA 1
ATOM 772 C C . ALA A 1 99 ? -6.458 -0.106 20.963 1.00 97.00 99 ALA A C 1
ATOM 774 O O . ALA A 1 99 ? -5.905 -0.411 22.015 1.00 97.00 99 ALA A O 1
ATOM 775 N N . ASN A 1 100 ? -6.725 1.158 20.627 1.00 96.44 100 ASN A N 1
ATOM 776 C CA . ASN A 1 100 ? -6.326 2.298 21.445 1.00 96.44 100 ASN A CA 1
ATOM 777 C C . ASN A 1 100 ? -7.085 2.365 22.780 1.00 96.44 100 ASN A C 1
ATOM 779 O O . ASN A 1 100 ? -6.524 2.740 23.805 1.00 96.44 100 ASN A O 1
ATOM 783 N N . GLU A 1 101 ? -8.358 1.971 22.773 1.00 95.62 101 GLU A N 1
ATOM 784 C CA . GLU A 1 101 ? -9.221 1.954 23.962 1.00 95.62 101 GLU A CA 1
ATOM 785 C C . GLU A 1 101 ? -9.068 0.677 24.809 1.00 95.62 101 GLU A C 1
ATOM 787 O O . GLU A 1 101 ? -9.609 0.580 25.912 1.00 95.62 101 GLU A O 1
ATOM 792 N N . SER A 1 102 ? -8.342 -0.323 24.306 1.00 96.50 102 SER A N 1
ATOM 793 C CA . SER A 1 102 ? -8.176 -1.620 24.963 1.00 96.50 102 SER A CA 1
ATOM 794 C C . SER A 1 102 ? -6.942 -1.652 25.865 1.00 96.50 102 SER A C 1
ATOM 796 O O . SER A 1 102 ? -5.886 -1.122 25.535 1.00 96.50 102 SER A O 1
ATOM 798 N N . GLN A 1 103 ? -7.044 -2.334 27.007 1.00 96.19 103 GLN A N 1
ATOM 799 C CA . GLN A 1 103 ? -5.909 -2.555 27.908 1.00 96.19 103 GLN A CA 1
ATOM 800 C C . GLN A 1 103 ? -5.196 -3.873 27.626 1.00 96.19 103 GLN A C 1
ATOM 802 O O . GLN A 1 103 ? -4.009 -3.997 27.911 1.00 96.19 103 GLN A O 1
ATOM 807 N N . THR A 1 104 ? -5.900 -4.868 27.087 1.00 96.88 104 THR A N 1
ATOM 808 C CA . THR A 1 104 ? -5.362 -6.221 26.904 1.00 96.88 104 THR A CA 1
ATOM 809 C C . THR A 1 104 ? -5.828 -6.860 25.599 1.00 96.88 104 THR A C 1
ATOM 811 O O . THR A 1 104 ? -7.026 -6.967 25.339 1.00 96.88 104 THR A O 1
ATOM 814 N N . LEU A 1 105 ? -4.876 -7.354 24.807 1.00 96.44 105 LEU A N 1
ATOM 815 C CA . LEU A 1 105 ? -5.126 -8.222 23.658 1.00 96.44 105 LEU A CA 1
ATOM 816 C C . LEU A 1 105 ? -4.434 -9.564 23.884 1.00 96.44 105 LEU A C 1
ATOM 818 O O . LEU A 1 105 ? -3.226 -9.608 24.106 1.00 96.44 105 LEU A O 1
ATOM 822 N N . GLN A 1 106 ? -5.182 -10.660 23.797 1.00 95.62 106 GLN A N 1
ATOM 823 C CA . GLN A 1 106 ? -4.646 -12.017 23.873 1.00 95.62 106 GLN A CA 1
ATOM 824 C C . GLN A 1 106 ? -4.751 -12.710 22.513 1.00 95.62 106 GLN A C 1
ATOM 826 O O . GLN A 1 106 ? -5.848 -12.863 21.976 1.00 95.62 106 GLN A O 1
ATOM 831 N N . ASN A 1 107 ? -3.620 -13.170 21.976 1.00 93.69 107 ASN A N 1
ATOM 832 C CA . ASN A 1 107 ? -3.592 -13.972 20.756 1.00 93.69 107 ASN A CA 1
ATOM 833 C C . ASN A 1 107 ? -3.712 -15.472 21.081 1.00 93.69 107 ASN A C 1
ATOM 835 O O . ASN A 1 107 ? -3.039 -15.971 21.988 1.00 93.69 107 ASN A O 1
ATOM 839 N N . TYR A 1 108 ? -4.537 -16.177 20.307 1.00 92.12 108 TYR A N 1
ATOM 840 C CA . TYR A 1 108 ? -4.666 -17.636 20.252 1.00 92.12 108 TYR A CA 1
ATOM 841 C C . TYR A 1 108 ? -4.605 -18.090 18.791 1.00 92.12 108 TYR A C 1
ATOM 843 O O . TYR A 1 108 ? -5.587 -18.594 18.244 1.00 92.12 108 TYR A O 1
ATOM 851 N N . ALA A 1 109 ? -3.462 -17.875 18.138 1.00 86.12 109 ALA A N 1
ATOM 852 C CA . ALA A 1 109 ? -3.320 -18.182 16.717 1.00 86.12 109 ALA A CA 1
ATOM 853 C C . ALA A 1 109 ? -3.471 -19.678 16.392 1.00 86.12 109 ALA A C 1
ATOM 855 O O . ALA A 1 109 ? -3.900 -19.995 15.293 1.00 86.12 109 ALA A O 1
ATOM 856 N N . ASP A 1 110 ? -3.244 -20.582 17.352 1.00 90.12 110 ASP A N 1
ATOM 857 C CA . ASP A 1 110 ? -3.462 -22.027 17.169 1.00 90.12 110 ASP A CA 1
ATOM 858 C C . ASP A 1 110 ? -4.954 -22.409 17.081 1.00 90.12 110 ASP A C 1
ATOM 860 O O . ASP A 1 110 ? -5.304 -23.512 16.661 1.00 90.12 110 ASP A O 1
ATOM 864 N N . PHE A 1 111 ? -5.859 -21.516 17.497 1.00 92.94 111 PHE A N 1
ATOM 865 C CA . PHE A 1 111 ? -7.297 -21.720 17.366 1.00 92.94 111 PHE A CA 1
ATOM 866 C C . PHE A 1 111 ? -7.813 -20.990 16.127 1.00 92.94 111 PHE A C 1
ATOM 868 O O . PHE A 1 111 ? -7.986 -19.773 16.139 1.00 92.94 111 PHE A O 1
ATOM 875 N N . HIS A 1 112 ? -8.068 -21.740 15.055 1.00 94.00 112 HIS A N 1
ATOM 876 C CA . HIS A 1 112 ? -8.522 -21.187 13.781 1.00 94.00 112 HIS A CA 1
ATOM 877 C C . HIS A 1 112 ? -10.050 -21.041 13.777 1.00 94.00 112 HIS A C 1
ATOM 879 O O . HIS A 1 112 ? -10.788 -22.012 13.597 1.00 94.00 112 HIS A O 1
ATOM 885 N N . ALA A 1 113 ? -10.538 -19.822 14.012 1.00 91.69 113 ALA A N 1
ATOM 886 C CA . ALA A 1 113 ? -11.964 -19.552 14.221 1.00 91.69 113 ALA A CA 1
ATOM 887 C C . ALA A 1 113 ? -12.702 -19.079 12.955 1.00 91.69 113 ALA A C 1
ATOM 889 O O . ALA A 1 113 ? -13.933 -19.120 12.909 1.00 91.69 113 ALA A O 1
ATOM 890 N N . LEU A 1 114 ? -11.971 -18.628 11.930 1.00 92.00 114 LEU A N 1
ATOM 891 C CA . LEU A 1 114 ? -12.532 -18.059 10.703 1.00 92.00 114 LEU A CA 1
ATOM 892 C C . LEU A 1 114 ? -12.055 -18.825 9.468 1.00 92.00 114 LEU A C 1
ATOM 894 O O . LEU A 1 114 ? -10.862 -19.024 9.277 1.00 92.00 114 LEU A O 1
ATOM 898 N N . LYS A 1 115 ? -12.987 -19.173 8.575 1.00 93.31 115 LYS A N 1
ATOM 899 C CA . LYS A 1 115 ? -12.670 -19.621 7.211 1.00 93.31 115 LYS A CA 1
ATOM 900 C C . LYS A 1 115 ? -12.777 -18.433 6.267 1.00 93.31 115 LYS A C 1
ATOM 902 O O . LYS A 1 115 ? -13.883 -17.998 5.948 1.00 93.31 115 LYS A O 1
ATOM 907 N N . TYR A 1 116 ? -11.644 -17.902 5.833 1.00 91.31 116 TYR A N 1
ATOM 908 C CA . TYR A 1 116 ? -11.589 -16.700 5.014 1.00 91.31 116 TYR A CA 1
ATOM 909 C C . TYR A 1 116 ? -11.423 -17.049 3.534 1.00 91.31 116 TYR A C 1
ATOM 911 O O . TYR A 1 116 ? -10.457 -17.698 3.148 1.00 91.31 116 TYR A O 1
ATOM 919 N N . ARG A 1 117 ? -12.364 -16.621 2.684 1.00 91.19 117 ARG A N 1
ATOM 920 C CA . ARG A 1 117 ? -12.308 -16.864 1.233 1.00 91.19 117 ARG A CA 1
ATOM 921 C C . ARG A 1 117 ? -11.707 -15.673 0.494 1.00 91.19 117 ARG A C 1
ATOM 923 O O . ARG A 1 117 ? -12.374 -14.659 0.280 1.00 91.19 117 ARG A O 1
ATOM 930 N N . ILE A 1 118 ? -10.449 -15.801 0.086 1.00 89.12 118 ILE A N 1
ATOM 931 C CA . ILE A 1 118 ? -9.736 -14.799 -0.711 1.00 89.12 118 ILE A CA 1
ATOM 932 C C . ILE A 1 118 ? -10.329 -14.761 -2.113 1.00 89.12 118 ILE A C 1
ATOM 934 O O . ILE A 1 118 ? -10.330 -15.768 -2.805 1.00 89.12 118 ILE A O 1
ATOM 938 N N . GLY A 1 119 ? -10.796 -13.591 -2.546 1.00 83.44 119 GLY A N 1
ATOM 939 C CA . GLY A 1 119 ? -11.348 -13.408 -3.891 1.00 83.44 119 GLY A CA 1
ATOM 940 C C . GLY A 1 119 ? -12.863 -13.524 -4.006 1.00 83.44 119 GLY A C 1
ATOM 941 O O . GLY A 1 119 ? -13.413 -13.045 -4.993 1.00 83.44 119 GLY A O 1
ATOM 942 N N . ALA A 1 120 ? -13.558 -14.001 -2.968 1.00 80.88 120 ALA A N 1
ATOM 943 C CA . ALA A 1 120 ? -15.025 -13.989 -2.923 1.00 80.88 120 ALA A CA 1
ATOM 944 C C . ALA A 1 120 ? -15.621 -12.564 -2.846 1.00 80.88 120 ALA A C 1
ATOM 946 O O . ALA A 1 120 ? -16.808 -12.359 -3.093 1.00 80.88 120 ALA A O 1
ATOM 947 N N . GLY A 1 121 ? -14.801 -11.567 -2.499 1.00 80.06 121 GLY A N 1
ATOM 948 C CA . GLY A 1 121 ? -15.198 -10.165 -2.398 1.00 80.06 121 GLY A CA 1
ATOM 949 C C . GLY A 1 121 ? -14.126 -9.215 -2.928 1.00 80.06 121 GLY A C 1
ATOM 950 O O . GLY A 1 121 ? -13.626 -9.353 -4.042 1.00 80.06 121 GLY A O 1
ATOM 951 N N . ARG A 1 122 ? -13.751 -8.214 -2.125 1.00 75.06 122 ARG A N 1
ATOM 952 C CA . ARG A 1 122 ? -12.808 -7.159 -2.548 1.00 75.06 122 ARG A CA 1
ATOM 953 C C . ARG A 1 122 ? -11.326 -7.579 -2.523 1.00 75.06 122 ARG A C 1
ATOM 955 O O . ARG A 1 122 ? -10.502 -6.827 -3.046 1.00 75.06 122 ARG A O 1
ATOM 962 N N . SER A 1 123 ? -11.014 -8.746 -1.951 1.00 68.00 123 SER A N 1
ATOM 963 C CA . SER A 1 123 ? -9.665 -9.262 -1.650 1.00 68.00 123 SER A CA 1
ATOM 964 C C . SER A 1 123 ? -9.005 -10.091 -2.764 1.00 68.00 123 SER A C 1
ATOM 966 O O . SER A 1 123 ? -7.891 -10.568 -2.579 1.00 68.00 123 SER A O 1
ATOM 968 N N . GLY A 1 124 ? -9.668 -10.282 -3.910 1.00 74.19 124 GLY A N 1
ATOM 969 C CA . GLY A 1 124 ? -9.121 -11.059 -5.034 1.00 74.19 124 GLY A CA 1
ATOM 970 C C . GLY A 1 124 ? -8.217 -10.258 -5.962 1.00 74.19 124 GLY A C 1
ATOM 971 O O . GLY A 1 124 ? -8.176 -9.030 -5.897 1.00 74.19 124 GLY A O 1
ATOM 972 N N . ARG A 1 125 ? -7.566 -10.947 -6.905 1.00 79.25 125 ARG A N 1
ATOM 973 C CA . ARG A 1 125 ? -6.629 -10.356 -7.887 1.00 79.25 125 ARG A CA 1
ATOM 974 C C . ARG A 1 125 ? -7.261 -9.824 -9.179 1.00 79.25 125 ARG A C 1
ATOM 976 O O . ARG A 1 125 ? -6.592 -9.668 -10.197 1.00 79.25 125 ARG A O 1
ATOM 983 N N . ARG A 1 126 ? -8.558 -9.523 -9.154 1.00 85.44 126 ARG A N 1
ATOM 984 C CA . ARG A 1 126 ? -9.268 -8.893 -10.278 1.00 85.44 126 ARG A CA 1
ATOM 985 C C . ARG A 1 126 ? -8.619 -7.556 -10.664 1.00 85.44 126 ARG A C 1
ATOM 987 O O . ARG A 1 126 ? -8.347 -6.739 -9.777 1.00 85.44 126 ARG A O 1
ATOM 994 N N . LEU A 1 127 ? -8.482 -7.326 -11.973 1.00 90.62 127 LEU A N 1
ATOM 995 C CA . LEU A 1 127 ? -8.087 -6.035 -12.538 1.00 90.62 127 LEU A CA 1
ATOM 996 C C . LEU A 1 127 ? -9.142 -4.955 -12.269 1.00 90.62 127 LEU A C 1
ATOM 998 O O . LEU A 1 127 ? -10.344 -5.227 -12.296 1.00 90.62 127 LEU A O 1
ATOM 1002 N N . TYR A 1 128 ? -8.684 -3.729 -12.052 1.00 92.75 128 TYR A N 1
ATOM 1003 C CA . TYR A 1 128 ? -9.533 -2.552 -11.927 1.00 92.75 128 TYR A CA 1
ATOM 1004 C C . TYR A 1 128 ? -9.639 -1.794 -13.242 1.00 92.75 128 TYR A C 1
ATOM 1006 O O . TYR A 1 128 ? -8.701 -1.773 -14.038 1.00 92.75 128 TYR A O 1
ATOM 1014 N N . SER A 1 129 ? -10.751 -1.085 -13.415 1.00 95.12 129 SER A N 1
ATOM 1015 C CA . SER A 1 129 ? -10.768 0.086 -14.292 1.00 95.12 129 SER A CA 1
ATOM 1016 C C . SER A 1 129 ? -10.113 1.294 -13.606 1.00 95.12 129 SER A C 1
ATOM 1018 O O . SER A 1 129 ? -10.018 1.354 -12.375 1.00 95.12 129 SER A O 1
ATOM 1020 N N . ALA A 1 130 ? -9.725 2.305 -14.390 1.00 96.25 130 ALA A N 1
ATOM 1021 C CA . ALA A 1 130 ? -9.268 3.591 -13.851 1.00 96.25 130 ALA A CA 1
ATOM 1022 C C . ALA A 1 130 ? -10.272 4.226 -12.865 1.00 96.25 130 ALA A C 1
ATOM 1024 O O . ALA A 1 130 ? -9.872 4.794 -11.849 1.00 96.25 130 ALA A O 1
ATOM 1025 N N . GLU A 1 131 ? -11.575 4.110 -13.135 1.00 96.56 131 GLU A N 1
ATOM 1026 C CA . GLU A 1 131 ? -12.631 4.656 -12.275 1.00 96.56 131 GLU A CA 1
ATOM 1027 C C . GLU A 1 131 ? -12.715 3.918 -10.934 1.00 96.56 131 GLU A C 1
ATOM 1029 O O . GLU A 1 131 ? -12.791 4.546 -9.876 1.00 96.56 131 GLU A O 1
ATOM 1034 N N . GLU A 1 132 ? -12.646 2.585 -10.959 1.00 95.00 132 GLU A N 1
ATOM 1035 C CA . GLU A 1 132 ? -12.660 1.768 -9.746 1.00 95.00 132 GLU A CA 1
ATOM 1036 C C . GLU A 1 132 ? -11.437 2.042 -8.869 1.00 95.00 132 GLU A C 1
ATOM 1038 O O . GLU A 1 132 ? -11.579 2.181 -7.651 1.00 95.00 132 GLU A O 1
ATOM 1043 N N . PHE A 1 133 ? -10.256 2.177 -9.479 1.00 96.38 133 PHE A N 1
ATOM 1044 C CA . PHE A 1 133 ? -9.039 2.560 -8.767 1.00 96.38 133 PHE A CA 1
AT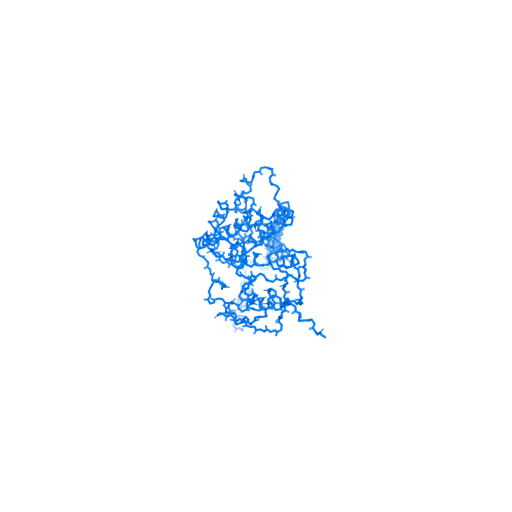OM 1045 C C . PHE A 1 133 ? -9.159 3.971 -8.172 1.00 96.38 133 PHE A C 1
ATOM 1047 O O . PHE A 1 133 ? -8.906 4.154 -6.982 1.00 96.38 133 PHE A O 1
ATOM 1054 N N . SER A 1 134 ? -9.628 4.951 -8.955 1.00 97.69 134 SER A N 1
ATOM 1055 C CA . SER A 1 134 ? -9.835 6.336 -8.500 1.00 97.69 134 SER A CA 1
ATOM 1056 C C . SER A 1 134 ? -10.836 6.435 -7.344 1.00 97.69 134 SER A C 1
ATOM 1058 O O . SER A 1 134 ? -10.634 7.194 -6.394 1.00 97.69 134 SER A O 1
ATOM 1060 N N . LYS A 1 135 ? -11.917 5.651 -7.376 1.00 96.25 135 LYS A N 1
ATOM 1061 C CA . LYS A 1 135 ? -12.851 5.553 -6.251 1.00 96.25 135 LYS A CA 1
ATOM 1062 C C . LYS A 1 135 ? -12.179 4.938 -5.022 1.00 96.25 135 LYS A C 1
ATOM 1064 O O . LYS A 1 135 ? -12.276 5.500 -3.937 1.00 96.25 135 LYS A O 1
ATOM 1069 N N . ARG A 1 136 ? -11.488 3.806 -5.185 1.00 94.56 136 ARG A N 1
ATOM 1070 C CA . ARG A 1 136 ? -10.873 3.076 -4.068 1.00 94.56 136 ARG A CA 1
ATOM 1071 C C . ARG A 1 136 ? -9.797 3.899 -3.367 1.00 94.56 136 ARG A C 1
ATOM 1073 O O . ARG A 1 136 ? -9.796 3.959 -2.146 1.00 94.56 136 ARG A O 1
ATOM 1080 N N . GLN A 1 137 ? -8.919 4.563 -4.116 1.00 97.19 137 GLN A N 1
ATOM 1081 C CA . GLN A 1 137 ? -7.863 5.379 -3.515 1.00 97.19 137 GLN A CA 1
ATOM 1082 C C . GLN A 1 137 ? -8.419 6.582 -2.733 1.00 97.19 137 GLN A C 1
ATOM 1084 O O . GLN A 1 137 ? -7.858 6.930 -1.696 1.00 97.19 137 GLN A O 1
ATOM 1089 N N . ARG A 1 138 ? -9.563 7.151 -3.158 1.00 97.94 138 ARG A N 1
ATOM 1090 C CA . ARG A 1 138 ? -10.281 8.181 -2.387 1.00 97.94 138 ARG A CA 1
ATOM 1091 C C . ARG A 1 138 ? -10.856 7.633 -1.090 1.00 97.94 138 ARG A C 1
ATOM 1093 O O . ARG A 1 138 ? -10.666 8.257 -0.056 1.00 97.94 138 ARG A O 1
ATOM 1100 N N . GLU A 1 139 ? -11.489 6.459 -1.128 1.00 96.94 139 GLU A N 1
ATOM 1101 C CA . GLU A 1 139 ? -11.988 5.802 0.090 1.00 96.94 139 GLU A CA 1
ATOM 1102 C C . GLU A 1 139 ? -10.836 5.548 1.087 1.00 96.94 139 GLU A C 1
ATOM 1104 O O 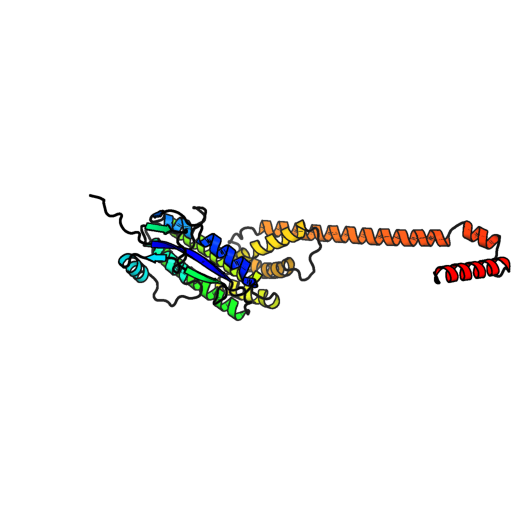. GLU A 1 139 ? -10.980 5.835 2.271 1.00 96.94 139 GLU A O 1
ATOM 1109 N N . VAL A 1 140 ? -9.656 5.118 0.616 1.00 97.25 140 VAL A N 1
ATOM 1110 C CA . VAL A 1 140 ? -8.459 4.952 1.471 1.00 97.25 140 VAL A CA 1
ATOM 1111 C C . VAL A 1 140 ? -7.967 6.290 2.036 1.00 97.25 140 VAL A C 1
ATOM 1113 O O . VAL A 1 140 ? -7.586 6.362 3.204 1.00 97.25 140 VAL A O 1
ATOM 1116 N N . HIS A 1 141 ? -7.984 7.361 1.239 1.00 98.00 141 HIS A N 1
ATOM 1117 C CA . HIS A 1 141 ? -7.607 8.694 1.710 1.00 98.00 141 HIS A CA 1
ATOM 1118 C C . HIS A 1 141 ? -8.559 9.200 2.797 1.00 98.00 141 HIS A C 1
ATOM 1120 O O . HIS A 1 141 ? -8.115 9.716 3.820 1.00 98.00 141 HIS A O 1
ATOM 1126 N N . GLU A 1 142 ? -9.864 8.995 2.622 1.00 97.44 142 GLU A N 1
ATOM 1127 C CA . GLU A 1 142 ? -10.862 9.306 3.645 1.00 97.44 142 GLU A CA 1
ATOM 1128 C C . GLU A 1 142 ? -10.589 8.526 4.939 1.00 97.44 142 GLU A C 1
ATOM 1130 O O . GLU A 1 142 ? -10.602 9.126 6.013 1.00 97.44 142 GLU A O 1
ATOM 1135 N N . MET A 1 143 ? -10.249 7.232 4.859 1.00 96.88 143 MET A N 1
ATOM 1136 C CA . MET A 1 143 ? -9.883 6.441 6.046 1.00 96.88 143 MET A CA 1
ATOM 1137 C C . MET A 1 143 ? -8.631 6.987 6.740 1.00 96.88 143 MET A C 1
ATOM 1139 O O . MET A 1 143 ? -8.583 7.050 7.970 1.00 96.88 143 MET A O 1
ATOM 1143 N N . TYR A 1 144 ? -7.631 7.431 5.975 1.00 97.62 144 TYR A N 1
ATOM 1144 C CA . TYR A 1 144 ? -6.450 8.091 6.530 1.00 97.62 144 TYR A CA 1
ATOM 1145 C C . TYR A 1 144 ? -6.807 9.384 7.274 1.00 97.62 144 TYR A C 1
ATOM 1147 O O . TYR A 1 144 ? -6.348 9.584 8.399 1.00 97.62 144 TYR A O 1
ATOM 1155 N N . LEU A 1 145 ? -7.666 10.230 6.700 1.00 97.56 145 LEU A N 1
ATOM 1156 C CA . LEU A 1 145 ? -8.098 11.472 7.344 1.00 97.56 145 LEU A CA 1
ATOM 1157 C C . LEU A 1 145 ? -8.871 11.217 8.644 1.00 97.56 145 LEU A C 1
ATOM 1159 O O . LEU A 1 145 ? -8.658 11.938 9.616 1.00 97.56 145 LEU A O 1
ATOM 1163 N N . LEU A 1 146 ? -9.720 10.187 8.694 1.00 97.50 146 LEU A N 1
ATOM 1164 C CA . LEU A 1 146 ? -10.433 9.802 9.919 1.00 97.50 146 LEU A CA 1
ATOM 1165 C C . LEU A 1 146 ? -9.489 9.276 11.000 1.00 97.50 146 LEU A C 1
ATOM 1167 O O . LEU A 1 146 ? -9.642 9.617 12.174 1.00 97.50 146 LEU A O 1
ATOM 1171 N N . LEU A 1 147 ? -8.486 8.486 10.611 1.00 97.19 147 LEU A N 1
ATOM 1172 C CA . LEU A 1 147 ? -7.441 8.043 11.528 1.00 97.19 147 LEU A CA 1
ATOM 1173 C C . LEU A 1 147 ? -6.656 9.243 12.073 1.00 97.19 147 LEU A C 1
ATOM 1175 O O . LEU A 1 147 ? -6.439 9.327 13.278 1.00 97.19 147 LEU A O 1
ATOM 1179 N N . CYS A 1 148 ? -6.293 10.208 11.224 1.00 97.19 148 CYS A N 1
ATOM 1180 C CA . CYS A 1 148 ? -5.662 11.455 11.658 1.00 97.19 148 CYS A CA 1
ATOM 1181 C C . CYS A 1 148 ? -6.557 12.274 12.595 1.00 97.19 148 CYS A C 1
ATOM 1183 O O . CYS A 1 148 ? -6.063 12.788 13.593 1.00 97.19 148 CYS A O 1
ATOM 1185 N N . GLU A 1 149 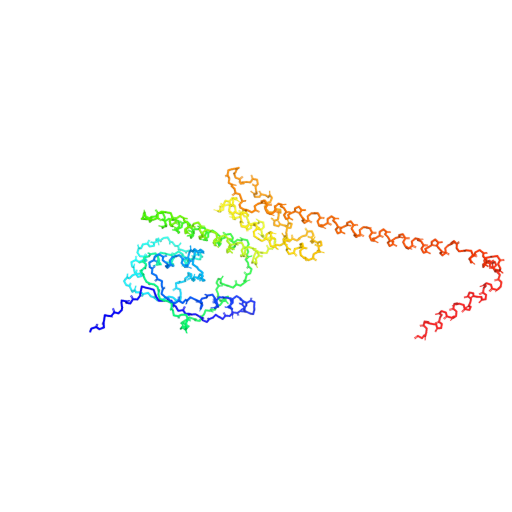? -7.855 12.391 12.303 1.00 96.44 149 GLU A N 1
ATOM 1186 C CA . GLU A 1 149 ? -8.829 13.084 13.155 1.00 96.44 149 GLU A CA 1
ATOM 1187 C C . GLU A 1 149 ? -8.852 12.468 14.562 1.00 96.44 149 GLU A C 1
ATOM 1189 O O . GLU A 1 149 ? -8.711 13.185 15.555 1.00 96.44 149 GLU A O 1
ATOM 1194 N N . TYR A 1 150 ? -8.923 11.136 14.649 1.00 96.69 150 TYR A N 1
ATOM 1195 C CA . TYR A 1 150 ? -8.888 10.429 15.925 1.00 96.69 150 TYR A CA 1
ATOM 1196 C C . TYR A 1 150 ? -7.533 10.583 16.629 1.00 96.69 150 TYR A C 1
ATOM 1198 O O . TYR A 1 150 ? -7.509 10.983 17.790 1.00 96.69 150 TYR A O 1
ATOM 1206 N N . CYS A 1 151 ? -6.409 10.370 15.935 1.00 96.25 151 CYS A N 1
ATOM 1207 C CA . CYS A 1 151 ? -5.060 10.579 16.475 1.00 96.25 151 CYS A CA 1
ATOM 1208 C C . CYS A 1 151 ? -4.876 11.993 17.048 1.00 96.25 151 CYS A C 1
ATOM 1210 O O . CYS A 1 151 ? -4.355 12.150 18.147 1.00 96.25 151 CYS A O 1
ATOM 1212 N N . ASN A 1 152 ? -5.354 13.021 16.345 1.00 95.00 152 ASN A N 1
ATOM 1213 C CA . ASN A 1 152 ? -5.256 14.415 16.781 1.00 95.00 152 ASN A CA 1
ATOM 1214 C C . ASN A 1 152 ? -6.147 14.737 17.991 1.00 95.00 152 ASN A C 1
ATOM 1216 O O . ASN A 1 152 ? -5.891 15.716 18.695 1.00 95.00 152 ASN A O 1
ATOM 1220 N N . SER A 1 153 ? -7.192 13.944 18.251 1.00 94.06 153 SER A N 1
ATOM 1221 C CA . SER A 1 153 ? -8.005 14.102 19.463 1.00 94.06 153 SER A CA 1
ATOM 1222 C C . SER A 1 153 ? -7.323 13.562 20.727 1.00 94.06 153 SER A C 1
ATOM 1224 O O . SER A 1 153 ? -7.700 13.958 21.832 1.00 94.06 153 SER A O 1
ATOM 1226 N N . GLN A 1 154 ? -6.293 12.721 20.582 1.00 92.88 154 GLN A N 1
ATOM 1227 C CA . GLN A 1 154 ? -5.571 12.115 21.697 1.00 92.88 154 GLN A CA 1
ATOM 1228 C C . GLN A 1 154 ? -4.469 13.057 22.206 1.00 92.88 154 GLN A C 1
ATOM 1230 O O . GLN A 1 154 ? -3.351 13.086 21.693 1.00 92.88 154 GLN A O 1
ATOM 1235 N N . ARG A 1 155 ? -4.786 13.856 23.229 1.00 84.50 155 ARG A N 1
ATOM 1236 C CA . ARG A 1 155 ? -3.882 14.907 23.741 1.00 84.50 155 ARG A CA 1
ATOM 1237 C C . ARG A 1 155 ? -2.757 14.396 24.638 1.00 84.50 155 ARG A C 1
ATOM 1239 O O . ARG A 1 155 ? -1.799 15.128 24.872 1.00 84.50 155 ARG A O 1
ATOM 1246 N N . ASP A 1 156 ? -2.875 13.168 25.128 1.00 88.25 156 ASP A N 1
ATOM 1247 C CA . ASP A 1 156 ? -1.991 12.641 26.169 1.00 88.25 156 ASP A CA 1
ATOM 1248 C C . ASP A 1 156 ? -0.627 12.178 25.629 1.00 88.25 156 ASP A C 1
ATOM 1250 O O . ASP A 1 156 ? 0.322 12.053 26.401 1.00 88.25 156 ASP A O 1
ATOM 1254 N N . ASP A 1 157 ? -0.502 11.935 24.316 1.00 91.00 157 ASP A N 1
ATOM 1255 C CA . ASP A 1 157 ? 0.756 11.497 23.690 1.00 91.00 157 ASP A CA 1
ATOM 1256 C C . ASP A 1 157 ? 0.849 11.868 22.197 1.00 91.00 157 ASP A C 1
ATOM 1258 O O . ASP A 1 157 ? 0.842 11.022 21.300 1.00 91.00 157 ASP A O 1
ATOM 1262 N N . THR A 1 158 ? 0.914 13.168 21.909 1.00 92.06 158 THR A N 1
ATOM 1263 C CA . THR A 1 158 ? 0.904 13.688 20.531 1.00 92.06 158 THR A CA 1
ATOM 1264 C C . THR A 1 158 ? 2.017 13.112 19.647 1.00 92.06 158 THR A C 1
ATOM 1266 O O . THR A 1 158 ? 1.784 12.896 18.456 1.00 92.06 158 THR A O 1
ATOM 1269 N N . ASP A 1 159 ? 3.214 12.853 20.187 1.00 94.50 159 ASP A N 1
ATOM 1270 C CA . ASP A 1 159 ? 4.326 12.282 19.409 1.00 94.50 159 ASP A CA 1
ATOM 1271 C C . ASP A 1 159 ? 4.002 10.862 18.935 1.00 94.50 159 ASP A C 1
ATOM 1273 O O . ASP A 1 159 ? 4.136 10.556 17.746 1.00 94.50 159 ASP A O 1
ATOM 1277 N N . PHE A 1 160 ? 3.505 10.018 19.842 1.00 94.94 160 PHE A N 1
ATOM 1278 C CA . PHE A 1 160 ? 3.090 8.659 19.521 1.00 94.94 160 PHE A CA 1
ATOM 1279 C C . PHE A 1 160 ? 2.055 8.635 18.393 1.00 94.94 160 PHE A C 1
ATOM 1281 O O . PHE A 1 160 ? 2.280 8.004 17.359 1.00 94.94 160 PHE A O 1
ATOM 1288 N N . TYR A 1 161 ? 0.955 9.379 18.530 1.00 96.31 161 TYR A N 1
ATOM 1289 C CA . TYR A 1 161 ? -0.115 9.382 17.527 1.00 96.31 161 TYR A CA 1
ATOM 1290 C C . TYR A 1 161 ? 0.302 10.031 16.199 1.00 96.31 161 TYR A C 1
ATOM 1292 O O . TYR A 1 161 ? -0.155 9.612 15.126 1.00 96.31 161 TYR A O 1
ATOM 1300 N N . SER A 1 162 ? 1.220 11.001 16.237 1.00 95.56 162 SER A N 1
ATOM 1301 C CA . SER A 1 162 ? 1.810 11.592 15.030 1.00 95.56 162 SER A CA 1
ATOM 1302 C C . SER A 1 162 ? 2.658 10.575 14.264 1.00 95.56 162 SER A C 1
ATOM 1304 O O . SER A 1 162 ? 2.501 10.427 13.050 1.00 95.56 162 SER A O 1
ATOM 1306 N N . ARG A 1 163 ? 3.517 9.812 14.954 1.00 95.50 163 ARG A N 1
ATOM 1307 C CA . ARG A 1 163 ? 4.320 8.749 14.323 1.00 95.50 163 ARG A CA 1
ATOM 1308 C C . ARG A 1 163 ? 3.448 7.624 13.779 1.00 95.50 163 ARG A C 1
ATOM 1310 O O . ARG A 1 163 ? 3.674 7.174 12.658 1.00 95.50 163 ARG A O 1
ATOM 1317 N N . THR A 1 164 ? 2.437 7.213 14.535 1.00 95.94 164 THR A N 1
ATOM 1318 C CA . THR A 1 164 ? 1.523 6.132 14.156 1.00 95.94 164 THR A CA 1
ATOM 1319 C C . THR A 1 164 ? 0.672 6.493 12.937 1.00 95.94 164 THR A C 1
ATOM 1321 O O . THR A 1 164 ? 0.584 5.716 11.985 1.00 95.94 164 THR A O 1
ATOM 1324 N N . SER A 1 165 ? 0.109 7.705 12.890 1.00 96.62 165 SER A N 1
ATOM 1325 C CA . SER A 1 165 ? -0.635 8.163 11.707 1.00 96.62 165 SER A CA 1
ATOM 1326 C C . SER A 1 165 ? 0.267 8.311 10.476 1.00 96.62 165 SER A C 1
ATOM 1328 O O . SER A 1 165 ? -0.121 7.903 9.380 1.00 96.62 165 SER A O 1
ATOM 1330 N N . LEU A 1 166 ? 1.499 8.811 10.636 1.00 95.38 166 LEU A N 1
ATOM 1331 C CA . LEU A 1 166 ? 2.472 8.874 9.543 1.00 95.38 166 LEU A CA 1
ATOM 1332 C C . LEU A 1 166 ? 2.865 7.480 9.037 1.00 95.38 166 LEU A C 1
ATOM 1334 O O . LEU A 1 166 ? 3.015 7.281 7.830 1.00 95.38 166 LEU A O 1
ATOM 1338 N N . TRP A 1 167 ? 3.021 6.511 9.938 1.00 96.06 167 TRP A N 1
ATOM 1339 C CA . TRP A 1 167 ? 3.280 5.125 9.566 1.00 96.06 167 TRP A CA 1
ATOM 1340 C C . TRP A 1 167 ? 2.119 4.538 8.761 1.00 96.06 167 TRP A C 1
ATOM 1342 O O . TRP A 1 167 ? 2.343 3.987 7.682 1.00 96.06 167 TRP A O 1
ATOM 1352 N N . MET A 1 168 ? 0.877 4.744 9.209 1.00 96.44 168 MET A N 1
ATOM 1353 C CA . MET A 1 168 ? -0.301 4.267 8.479 1.00 96.44 168 MET A CA 1
ATOM 1354 C C . MET A 1 168 ? -0.455 4.897 7.106 1.00 96.44 168 MET A C 1
ATOM 1356 O O . MET A 1 168 ? -0.800 4.197 6.155 1.00 96.44 168 MET A O 1
ATOM 1360 N N . LYS A 1 169 ? -0.122 6.183 6.965 1.00 96.62 169 LYS A N 1
ATOM 1361 C CA . LYS A 1 169 ? -0.054 6.828 5.652 1.00 96.62 169 LYS A CA 1
ATOM 1362 C C . LYS A 1 169 ? 0.838 6.031 4.698 1.00 96.62 169 LYS A C 1
ATOM 1364 O O . LYS A 1 169 ? 0.429 5.731 3.582 1.00 96.62 169 LYS A O 1
ATOM 1369 N N . ARG A 1 170 ? 2.036 5.640 5.146 1.00 95.25 170 ARG A N 1
ATOM 1370 C CA . ARG A 1 170 ? 2.980 4.856 4.331 1.00 95.25 170 ARG A CA 1
ATOM 1371 C C . ARG A 1 170 ? 2.415 3.485 3.965 1.00 95.25 170 ARG A C 1
ATOM 1373 O O . ARG A 1 170 ? 2.556 3.084 2.815 1.00 95.25 170 ARG A O 1
ATOM 1380 N N . GLN A 1 171 ? 1.743 2.796 4.890 1.00 95.44 171 GLN A N 1
ATOM 1381 C CA . GLN A 1 171 ? 1.114 1.501 4.594 1.00 95.44 171 GLN A CA 1
ATOM 1382 C C . GLN A 1 171 ? -0.023 1.625 3.572 1.00 95.44 171 GLN A C 1
ATOM 1384 O O . GLN A 1 171 ? -0.107 0.817 2.648 1.00 95.44 171 GLN A O 1
ATOM 1389 N N . TYR A 1 172 ? -0.863 2.660 3.683 1.00 96.81 172 TYR A N 1
ATOM 1390 C CA . TYR A 1 172 ? -1.906 2.928 2.693 1.00 96.81 172 TYR A CA 1
ATOM 1391 C C . TYR A 1 172 ? -1.319 3.205 1.309 1.00 96.81 172 TYR A C 1
ATOM 1393 O O . TYR A 1 172 ? -1.747 2.593 0.333 1.00 96.81 172 TYR A O 1
ATOM 1401 N N . LEU A 1 173 ? -0.301 4.064 1.223 1.00 96.75 173 LEU A N 1
ATOM 1402 C CA . LEU A 1 173 ? 0.395 4.358 -0.030 1.00 96.75 173 LEU A CA 1
ATOM 1403 C C . LEU A 1 173 ? 1.047 3.097 -0.630 1.00 96.75 173 LEU A C 1
ATOM 1405 O O . LEU A 1 173 ? 0.921 2.858 -1.830 1.00 96.75 173 LEU A O 1
ATOM 1409 N N . LEU A 1 174 ? 1.666 2.244 0.195 1.00 95.12 174 LEU A N 1
ATOM 1410 C CA . LEU A 1 174 ? 2.256 0.971 -0.239 1.00 95.12 174 LEU A CA 1
ATOM 1411 C C . LEU A 1 174 ? 1.205 0.009 -0.818 1.00 95.12 174 LEU A C 1
ATOM 1413 O O . LEU A 1 174 ? 1.415 -0.619 -1.861 1.00 95.12 174 LEU A O 1
ATOM 1417 N N . MET A 1 175 ? 0.051 -0.104 -0.164 1.00 93.81 175 MET A N 1
ATOM 1418 C CA . MET A 1 175 ? -1.041 -0.934 -0.664 1.00 93.81 175 MET A CA 1
ATOM 1419 C C . MET A 1 175 ? -1.606 -0.371 -1.977 1.00 93.81 175 MET A C 1
ATOM 1421 O O . MET A 1 175 ? -1.821 -1.125 -2.926 1.00 93.81 175 MET A O 1
ATOM 1425 N N . LEU A 1 176 ? -1.803 0.948 -2.064 1.00 96.94 176 LEU A N 1
ATOM 1426 C CA . LEU A 1 176 ? -2.305 1.600 -3.273 1.00 96.94 176 LEU A CA 1
ATOM 1427 C C . LEU A 1 176 ? -1.353 1.431 -4.460 1.00 96.94 176 LEU A C 1
ATOM 1429 O O . LEU A 1 176 ? -1.822 1.154 -5.564 1.00 96.94 176 LEU A O 1
ATOM 1433 N N . VAL A 1 177 ? -0.034 1.543 -4.257 1.00 96.94 177 VAL A N 1
ATOM 1434 C CA . VAL A 1 177 ? 0.920 1.322 -5.353 1.00 96.94 177 VAL A CA 1
ATOM 1435 C C . VAL A 1 177 ? 0.979 -0.149 -5.753 1.00 96.94 177 VAL A C 1
ATOM 1437 O O . VAL A 1 177 ? 1.072 -0.452 -6.938 1.00 96.94 177 VAL A O 1
ATOM 1440 N N . THR A 1 178 ? 0.831 -1.075 -4.803 1.00 94.69 178 THR A N 1
ATOM 1441 C CA . THR A 1 178 ? 0.736 -2.509 -5.116 1.00 94.69 178 THR A CA 1
ATOM 1442 C C . THR A 1 178 ? -0.474 -2.792 -6.007 1.00 94.69 178 THR A C 1
ATOM 1444 O O . THR A 1 178 ? -0.340 -3.454 -7.038 1.00 94.69 178 THR A O 1
ATOM 1447 N N . ASP A 1 179 ? -1.640 -2.244 -5.662 1.00 94.31 179 ASP A N 1
ATOM 1448 C CA . ASP A 1 179 ? -2.856 -2.340 -6.474 1.00 94.31 179 ASP A CA 1
ATOM 1449 C C . ASP A 1 179 ? -2.667 -1.673 -7.851 1.00 94.31 179 ASP A C 1
ATOM 1451 O O . ASP A 1 179 ? -3.090 -2.217 -8.871 1.00 94.31 179 ASP A O 1
ATOM 1455 N N . TRP A 1 180 ? -1.978 -0.533 -7.918 1.00 96.69 180 TRP A N 1
ATOM 1456 C CA . TRP A 1 180 ? -1.676 0.149 -9.178 1.00 96.69 180 TRP A CA 1
ATOM 1457 C C . TRP A 1 180 ? -0.744 -0.662 -10.096 1.00 96.69 180 TRP A C 1
ATOM 1459 O O . TRP A 1 180 ? -1.012 -0.781 -11.293 1.00 96.69 180 TRP A O 1
ATOM 1469 N N . VAL A 1 181 ? 0.319 -1.263 -9.550 1.00 95.81 181 VAL A N 1
ATOM 1470 C CA . VAL A 1 181 ? 1.255 -2.104 -10.316 1.00 95.81 181 VAL A CA 1
ATOM 1471 C C . VAL A 1 181 ? 0.563 -3.377 -10.794 1.00 95.81 181 VAL A C 1
ATOM 1473 O O . VAL A 1 181 ? 0.719 -3.772 -11.946 1.00 95.81 181 VAL A O 1
ATOM 1476 N N . THR A 1 182 ? -0.180 -4.042 -9.908 1.00 92.44 182 THR A N 1
ATOM 1477 C CA . THR A 1 182 ? -0.612 -5.430 -10.135 1.00 92.44 182 THR A CA 1
ATOM 1478 C C . THR A 1 182 ? -2.034 -5.567 -10.665 1.00 92.44 182 THR A C 1
ATOM 1480 O O . THR A 1 182 ? -2.375 -6.615 -11.214 1.00 92.44 182 THR A O 1
ATOM 1483 N N . ARG A 1 183 ? -2.878 -4.539 -10.512 1.00 92.69 183 ARG A N 1
ATOM 1484 C CA . ARG A 1 183 ? -4.313 -4.623 -10.829 1.00 92.69 183 ARG A CA 1
ATOM 1485 C C . ARG A 1 183 ? -4.801 -3.552 -11.785 1.00 92.69 183 ARG A C 1
ATOM 1487 O O . ARG A 1 183 ? -5.886 -3.720 -12.334 1.00 92.69 183 ARG A O 1
ATOM 1494 N N . LEU A 1 184 ? -4.050 -2.477 -12.006 1.00 95.88 184 LEU A N 1
ATOM 1495 C CA . LEU A 1 184 ? -4.426 -1.466 -12.987 1.00 95.88 184 LEU A CA 1
ATOM 1496 C C . LEU A 1 184 ? -3.731 -1.750 -14.330 1.00 95.88 184 LEU A C 1
ATOM 1498 O O . LEU A 1 184 ? -2.502 -1.842 -14.368 1.00 95.88 184 LEU A O 1
ATOM 1502 N N . PRO A 1 185 ? -4.474 -1.886 -15.445 1.00 95.44 185 PRO A N 1
ATOM 1503 C CA . PRO A 1 185 ? -3.872 -2.087 -16.757 1.00 95.44 185 PRO A CA 1
ATOM 1504 C C . PRO A 1 185 ? -2.907 -0.957 -17.122 1.00 95.44 185 PRO A C 1
ATOM 1506 O O . PRO A 1 185 ? -3.166 0.209 -16.834 1.00 95.44 185 PRO A O 1
ATOM 1509 N N . ALA A 1 186 ? -1.833 -1.283 -17.846 1.00 95.19 186 ALA A N 1
ATOM 1510 C CA . ALA A 1 186 ? -0.807 -0.318 -18.255 1.00 95.19 186 ALA A CA 1
ATOM 1511 C C . ALA A 1 186 ? -1.366 0.937 -18.957 1.00 95.19 186 ALA A C 1
ATOM 1513 O O . ALA A 1 186 ? -0.833 2.028 -18.773 1.00 95.19 186 ALA A O 1
ATOM 1514 N N . ALA A 1 187 ? -2.449 0.793 -19.729 1.00 95.12 187 ALA A N 1
ATOM 1515 C CA . ALA A 1 187 ? -3.112 1.900 -20.423 1.00 95.12 187 ALA A CA 1
ATOM 1516 C C . ALA A 1 187 ? -3.823 2.890 -19.477 1.00 95.12 187 ALA A C 1
ATOM 1518 O O . ALA A 1 187 ? -4.018 4.048 -19.837 1.00 95.12 187 ALA A O 1
ATOM 1519 N N . ASP A 1 188 ? -4.186 2.445 -18.273 1.00 97.19 188 ASP A N 1
ATOM 1520 C CA . ASP A 1 188 ? -4.895 3.239 -17.266 1.00 97.19 188 ASP A CA 1
ATOM 1521 C C . ASP A 1 188 ? -3.970 3.751 -16.151 1.00 97.19 188 ASP A C 1
ATOM 1523 O O . ASP A 1 188 ? -4.382 4.587 -15.347 1.00 97.19 188 ASP A O 1
ATOM 1527 N N . GLN A 1 189 ? -2.713 3.301 -16.109 1.00 96.94 189 GLN A N 1
ATOM 1528 C CA . GLN A 1 189 ? -1.754 3.645 -15.057 1.00 96.94 189 GLN A CA 1
ATOM 1529 C C . GLN A 1 189 ? -1.481 5.155 -14.935 1.00 96.94 189 GLN A C 1
ATOM 1531 O O . GLN A 1 189 ? -1.390 5.651 -13.812 1.00 96.94 189 GLN A O 1
ATOM 1536 N N . ASP A 1 190 ? -1.417 5.888 -16.052 1.00 96.12 190 ASP A N 1
ATOM 1537 C CA . ASP A 1 190 ? -1.238 7.352 -16.059 1.00 96.12 190 ASP A CA 1
ATOM 1538 C C . ASP A 1 190 ? -2.440 8.059 -15.408 1.00 96.12 190 ASP A C 1
ATOM 1540 O O . ASP A 1 190 ? -2.271 8.833 -14.469 1.00 96.12 190 ASP A O 1
ATOM 1544 N N . LYS A 1 191 ? -3.668 7.688 -15.809 1.00 96.94 191 LYS A N 1
ATOM 1545 C CA . LYS A 1 191 ? -4.916 8.209 -15.219 1.00 96.94 191 LYS A CA 1
ATOM 1546 C C . LYS A 1 191 ? -5.039 7.867 -13.735 1.00 96.94 191 LYS A C 1
ATOM 1548 O O . LYS A 1 191 ? -5.488 8.695 -12.945 1.00 96.94 191 LYS A O 1
ATOM 1553 N N . GLY A 1 192 ? -4.648 6.649 -13.357 1.00 96.88 192 GLY A N 1
ATOM 1554 C CA . GLY A 1 192 ? -4.614 6.221 -11.961 1.00 96.88 192 GLY A CA 1
ATOM 1555 C C . GLY A 1 192 ? -3.713 7.121 -11.120 1.00 96.88 192 GLY A C 1
ATOM 1556 O O . GLY A 1 192 ? -4.122 7.552 -10.044 1.00 96.88 192 GLY A O 1
ATOM 1557 N N . TYR A 1 193 ? -2.531 7.477 -11.633 1.00 95.94 193 TYR A N 1
ATOM 1558 C CA . TYR A 1 193 ? -1.624 8.391 -10.940 1.00 95.94 193 TYR A CA 1
ATOM 1559 C C . TYR A 1 193 ? -2.120 9.831 -10.901 1.00 95.94 193 TYR A C 1
ATOM 1561 O O . TYR A 1 193 ? -1.947 10.482 -9.874 1.00 95.94 193 TYR A O 1
ATOM 1569 N N . THR A 1 194 ? -2.780 10.322 -11.954 1.00 96.94 194 THR A N 1
ATOM 1570 C CA . THR A 1 194 ? -3.442 11.636 -11.911 1.00 96.94 194 THR A CA 1
ATOM 1571 C C . THR A 1 194 ? -4.415 11.715 -10.733 1.00 96.94 194 THR A C 1
ATOM 1573 O O . THR A 1 194 ? -4.334 12.650 -9.942 1.00 96.94 194 THR A O 1
ATOM 1576 N N . ALA A 1 195 ? -5.245 10.686 -10.532 1.00 97.88 195 ALA A N 1
ATOM 1577 C CA . ALA A 1 195 ? -6.172 10.639 -9.400 1.00 97.88 195 ALA A CA 1
ATOM 1578 C C . ALA A 1 195 ? -5.457 10.611 -8.032 1.00 97.88 195 ALA A C 1
ATOM 1580 O O . ALA A 1 195 ? -5.928 11.232 -7.075 1.00 97.88 195 ALA A O 1
ATOM 1581 N N . ILE A 1 196 ? -4.311 9.922 -7.929 1.00 98.00 196 ILE A N 1
ATOM 1582 C CA . ILE A 1 196 ? -3.481 9.922 -6.713 1.00 98.00 196 ILE A CA 1
ATOM 1583 C C . ILE A 1 196 ? -2.921 11.320 -6.441 1.00 98.00 196 ILE A C 1
ATOM 1585 O O . ILE A 1 196 ? -3.028 11.790 -5.314 1.00 98.00 196 ILE A O 1
ATOM 1589 N N . VAL A 1 197 ? -2.375 12.008 -7.449 1.00 97.06 197 VAL A N 1
ATOM 1590 C CA . VAL A 1 197 ? -1.850 13.377 -7.300 1.00 97.06 197 VAL A CA 1
ATOM 1591 C C . VAL A 1 197 ? -2.945 14.337 -6.837 1.00 97.06 197 VAL A C 1
ATOM 1593 O O . VAL A 1 197 ? -2.712 15.121 -5.923 1.00 97.06 197 VAL A O 1
ATOM 1596 N N . GLU A 1 198 ? -4.144 14.247 -7.415 1.00 97.19 198 GLU A N 1
ATOM 1597 C CA . GLU A 1 198 ? -5.292 15.083 -7.039 1.00 97.19 198 GLU A CA 1
ATOM 1598 C C . GLU A 1 198 ? -5.748 14.861 -5.589 1.00 97.19 198 GLU A C 1
ATOM 1600 O O . GLU A 1 198 ? -6.213 15.795 -4.941 1.00 97.19 198 GLU A O 1
ATOM 1605 N N . THR A 1 199 ? -5.626 13.633 -5.077 1.00 98.00 199 THR A N 1
ATOM 1606 C CA . THR A 1 199 ? -6.174 13.250 -3.764 1.00 98.00 199 THR A CA 1
ATOM 1607 C C . THR A 1 199 ? -5.133 13.324 -2.645 1.00 98.00 199 THR A C 1
ATOM 1609 O O . THR A 1 199 ? -5.410 13.874 -1.585 1.00 98.00 199 THR A O 1
ATOM 1612 N N . TRP A 1 200 ? -3.936 12.785 -2.881 1.00 97.00 200 TRP A N 1
ATOM 1613 C CA . TRP A 1 200 ? -2.850 12.660 -1.901 1.00 97.00 200 TRP A CA 1
ATOM 1614 C C . TRP A 1 200 ? -1.769 13.735 -2.064 1.00 97.00 200 TRP A C 1
ATOM 1616 O O . TRP A 1 200 ? -0.973 13.958 -1.155 1.00 97.00 200 TRP A O 1
ATOM 1626 N N . GLY A 1 201 ? -1.736 14.426 -3.204 1.00 95.69 201 GLY A N 1
ATOM 1627 C CA . GLY A 1 201 ? -0.717 15.417 -3.534 1.00 95.69 201 GLY A CA 1
ATOM 1628 C C . GLY A 1 201 ? 0.509 14.826 -4.237 1.00 95.69 201 GLY A C 1
ATOM 1629 O O . GLY A 1 201 ? 0.834 13.642 -4.122 1.00 95.69 201 GLY A O 1
ATOM 1630 N N . ALA A 1 202 ? 1.228 15.688 -4.962 1.00 94.62 202 ALA A N 1
ATOM 1631 C CA . ALA A 1 202 ? 2.362 15.300 -5.805 1.00 94.62 202 ALA A CA 1
ATOM 1632 C C . ALA A 1 202 ? 3.498 14.609 -5.033 1.00 94.62 202 ALA A C 1
ATOM 1634 O O . ALA A 1 202 ? 4.086 13.653 -5.529 1.00 94.62 202 ALA A O 1
ATOM 1635 N N . ALA A 1 203 ? 3.791 15.053 -3.807 1.00 93.88 203 ALA A N 1
ATOM 1636 C CA . ALA A 1 203 ? 4.876 14.480 -3.012 1.00 93.88 203 ALA A CA 1
ATOM 1637 C C . ALA A 1 203 ? 4.614 13.011 -2.641 1.00 93.88 203 ALA A C 1
ATOM 1639 O O . ALA A 1 203 ? 5.487 12.167 -2.816 1.00 93.88 203 ALA A O 1
ATOM 1640 N N . A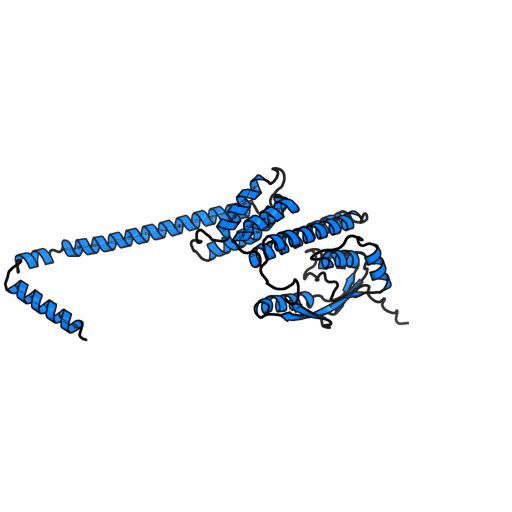SP A 1 204 ? 3.406 12.692 -2.169 1.00 94.88 204 ASP A N 1
ATOM 1641 C CA . ASP A 1 204 ? 3.047 11.318 -1.805 1.00 94.88 204 ASP A CA 1
ATOM 1642 C C . ASP A 1 204 ? 2.923 10.426 -3.044 1.00 94.88 204 ASP A C 1
ATOM 1644 O O . ASP A 1 204 ? 3.377 9.282 -3.029 1.00 94.88 204 ASP A O 1
ATOM 1648 N N . ALA A 1 205 ? 2.406 10.977 -4.147 1.00 95.31 205 ALA A N 1
ATOM 1649 C CA . ALA A 1 205 ? 2.387 10.297 -5.436 1.00 95.31 205 ALA A CA 1
ATOM 1650 C C . ALA A 1 205 ? 3.807 9.939 -5.921 1.00 95.31 205 ALA A C 1
ATOM 1652 O O . ALA A 1 205 ? 4.052 8.808 -6.341 1.00 95.31 205 ALA A O 1
ATOM 1653 N N . ALA A 1 206 ? 4.762 10.869 -5.823 1.00 94.56 206 ALA A N 1
ATOM 1654 C CA . ALA A 1 206 ? 6.155 10.610 -6.180 1.00 94.56 206 ALA A CA 1
ATOM 1655 C C . ALA A 1 206 ? 6.782 9.537 -5.276 1.00 94.56 206 ALA A C 1
ATOM 1657 O O . ALA A 1 206 ? 7.399 8.602 -5.781 1.00 94.56 206 ALA A O 1
ATOM 1658 N N . ILE A 1 207 ? 6.560 9.620 -3.957 1.00 93.19 207 ILE A N 1
ATOM 1659 C CA . ILE A 1 207 ? 7.056 8.631 -2.986 1.00 93.19 207 ILE A CA 1
ATOM 1660 C C . ILE A 1 207 ? 6.569 7.223 -3.323 1.00 93.19 207 ILE A C 1
ATOM 1662 O O . ILE A 1 207 ? 7.365 6.286 -3.305 1.00 93.19 207 ILE A O 1
ATOM 1666 N N . MET A 1 208 ? 5.288 7.075 -3.676 1.00 94.38 208 MET A N 1
ATOM 1667 C CA . MET A 1 208 ? 4.728 5.786 -4.084 1.00 94.38 208 MET A CA 1
ATOM 1668 C C . MET A 1 208 ? 5.485 5.161 -5.265 1.00 94.38 208 MET A C 1
ATOM 1670 O O . MET A 1 208 ? 5.639 3.945 -5.295 1.00 94.38 208 MET A O 1
ATOM 1674 N N . LEU A 1 209 ? 5.965 5.959 -6.229 1.00 95.12 209 LEU A N 1
ATOM 1675 C CA . LEU A 1 209 ? 6.611 5.445 -7.445 1.00 95.12 209 LEU A CA 1
ATOM 1676 C C . LEU A 1 209 ? 8.037 4.936 -7.239 1.00 95.12 209 LEU A C 1
ATOM 1678 O O . LEU A 1 209 ? 8.505 4.146 -8.061 1.00 95.12 209 LEU A O 1
ATOM 1682 N N . PHE A 1 210 ? 8.743 5.363 -6.190 1.00 94.38 210 PHE A N 1
ATOM 1683 C CA . PHE A 1 210 ? 10.161 5.023 -6.056 1.00 94.38 210 PHE A CA 1
ATOM 1684 C C . PHE A 1 210 ? 10.399 3.529 -5.875 1.00 94.38 210 PHE A C 1
ATOM 1686 O O . PHE A 1 210 ? 11.253 2.974 -6.558 1.00 94.38 210 PHE A O 1
ATOM 1693 N N . ASP A 1 211 ? 9.636 2.862 -5.012 1.00 93.69 211 ASP A N 1
ATOM 1694 C CA . ASP A 1 211 ? 9.814 1.433 -4.744 1.00 93.69 211 ASP A CA 1
ATOM 1695 C C . ASP A 1 211 ? 9.651 0.558 -6.003 1.00 93.69 211 ASP A C 1
ATOM 1697 O O . ASP A 1 211 ? 10.574 -0.207 -6.302 1.00 93.69 211 ASP A O 1
ATOM 1701 N N . PRO A 1 212 ? 8.560 0.664 -6.794 1.00 95.88 212 PRO A N 1
ATOM 1702 C CA . PRO A 1 212 ? 8.429 -0.128 -8.014 1.00 95.88 212 PRO A CA 1
ATOM 1703 C C . PRO A 1 212 ? 9.455 0.255 -9.090 1.00 95.88 212 PRO A C 1
ATOM 1705 O O . PRO A 1 212 ? 9.975 -0.637 -9.763 1.00 95.88 212 PRO A O 1
ATOM 1708 N N . LEU A 1 213 ? 9.799 1.541 -9.238 1.00 95.56 213 LEU A N 1
ATOM 1709 C CA . LEU A 1 213 ? 10.835 1.980 -10.182 1.00 95.56 213 LEU A CA 1
ATOM 1710 C C . LEU A 1 213 ? 12.204 1.401 -9.837 1.00 95.56 213 LEU A C 1
ATOM 1712 O O . LEU A 1 213 ? 12.883 0.857 -10.710 1.00 95.56 213 LEU A O 1
ATOM 1716 N N . ILE A 1 214 ? 12.591 1.491 -8.565 1.00 95.44 214 ILE A N 1
ATOM 1717 C CA . ILE A 1 214 ? 13.875 0.990 -8.083 1.00 95.44 214 ILE A CA 1
ATOM 1718 C C . ILE A 1 214 ? 13.934 -0.528 -8.241 1.00 95.44 214 ILE A C 1
ATOM 1720 O O . ILE A 1 214 ? 14.869 -1.041 -8.854 1.00 95.44 214 ILE A O 1
ATOM 1724 N N . ALA A 1 215 ? 12.894 -1.243 -7.803 1.00 94.88 215 ALA A N 1
ATOM 1725 C CA . ALA A 1 215 ? 12.828 -2.695 -7.945 1.00 94.88 215 ALA A CA 1
ATOM 1726 C C . ALA A 1 215 ? 12.911 -3.141 -9.418 1.00 94.88 215 ALA A C 1
ATOM 1728 O O . ALA A 1 215 ? 13.604 -4.111 -9.745 1.00 94.88 215 ALA A O 1
ATOM 1729 N N . ARG A 1 216 ? 12.238 -2.427 -10.334 1.00 94.62 216 ARG A N 1
ATOM 1730 C CA . ARG A 1 216 ? 12.307 -2.735 -11.768 1.00 94.62 216 ARG A CA 1
ATOM 1731 C C . ARG A 1 216 ? 13.694 -2.455 -12.337 1.00 94.62 216 ARG A C 1
ATOM 1733 O O . ARG A 1 216 ? 14.225 -3.315 -13.037 1.00 94.62 216 ARG A O 1
ATOM 1740 N N . GLY A 1 217 ? 14.287 -1.301 -12.035 1.00 93.69 217 GLY A N 1
ATOM 1741 C CA . GLY A 1 217 ? 15.618 -0.939 -12.528 1.00 93.69 217 GLY A CA 1
ATOM 1742 C C . GLY A 1 217 ? 16.707 -1.896 -12.032 1.00 93.69 217 GLY A C 1
ATOM 1743 O O . GLY A 1 217 ? 17.505 -2.380 -12.833 1.00 93.69 217 GLY A O 1
ATOM 1744 N N . GLU A 1 218 ? 16.683 -2.280 -10.753 1.00 94.12 218 GLU A N 1
ATOM 1745 C CA . GLU A 1 218 ? 17.590 -3.295 -10.193 1.00 94.12 218 GLU A CA 1
ATOM 1746 C C . GLU A 1 218 ? 17.398 -4.667 -10.867 1.00 94.12 218 GLU A C 1
ATOM 1748 O O . GLU A 1 218 ? 18.370 -5.358 -11.198 1.00 94.12 218 GLU A O 1
ATOM 1753 N N . SER A 1 219 ? 16.149 -5.059 -11.155 1.00 93.69 219 SER A N 1
ATOM 1754 C CA . SER A 1 219 ? 15.886 -6.284 -11.917 1.00 93.69 219 SER A CA 1
ATOM 1755 C C . SER A 1 219 ? 16.429 -6.223 -13.348 1.00 93.69 219 SER A C 1
ATOM 1757 O O . SER A 1 219 ? 16.773 -7.277 -13.883 1.00 93.69 219 SER A O 1
ATOM 1759 N N . LEU A 1 220 ? 16.444 -5.059 -13.997 1.00 91.38 220 LEU A N 1
ATOM 1760 C CA . LEU A 1 220 ? 16.946 -4.916 -15.367 1.00 91.38 220 LEU A CA 1
ATOM 1761 C C . LEU A 1 220 ? 18.475 -4.989 -15.396 1.00 91.38 220 LEU A C 1
ATOM 1763 O O . LEU A 1 220 ? 19.032 -5.750 -16.188 1.00 91.38 220 LEU A O 1
ATOM 1767 N N . LEU A 1 221 ? 19.138 -4.286 -14.474 1.00 90.38 221 LEU A N 1
ATOM 1768 C CA . LEU A 1 221 ? 20.595 -4.325 -14.330 1.00 90.38 221 LEU A CA 1
ATOM 1769 C C . LEU A 1 221 ? 21.102 -5.735 -14.006 1.00 90.38 221 LEU A C 1
ATOM 1771 O O . LEU A 1 221 ? 22.049 -6.212 -14.627 1.00 90.38 221 LEU A O 1
ATOM 1775 N N . SER A 1 222 ? 20.442 -6.442 -13.083 1.00 90.81 222 SER A N 1
ATOM 1776 C CA . SER A 1 222 ? 20.839 -7.809 -12.706 1.00 90.81 222 SER A CA 1
ATOM 1777 C C . SER A 1 222 ? 20.691 -8.835 -13.836 1.00 90.81 222 SER A C 1
ATOM 1779 O O . SER A 1 222 ? 21.406 -9.835 -13.849 1.00 90.81 222 SER A O 1
ATOM 1781 N N . LYS A 1 223 ? 19.795 -8.597 -14.802 1.00 88.06 223 LYS A N 1
ATOM 1782 C CA . LYS A 1 223 ? 19.578 -9.481 -15.960 1.00 88.06 223 LYS A CA 1
ATOM 1783 C C . LYS A 1 223 ? 20.507 -9.190 -17.138 1.00 88.06 223 LYS A C 1
ATOM 1785 O O . LYS A 1 223 ? 20.512 -9.972 -18.086 1.00 88.06 223 LYS A O 1
ATOM 1790 N N . ASN A 1 224 ? 21.285 -8.107 -17.081 1.00 83.25 224 ASN A N 1
ATOM 1791 C CA . ASN A 1 224 ? 22.184 -7.680 -18.154 1.00 83.25 224 ASN A CA 1
ATOM 1792 C C . ASN A 1 224 ? 21.472 -7.619 -19.524 1.00 83.25 224 ASN A C 1
ATOM 1794 O O . ASN A 1 224 ? 21.959 -8.149 -20.525 1.00 83.25 224 ASN A O 1
ATOM 1798 N N . SER A 1 225 ? 20.266 -7.043 -19.544 1.00 77.50 225 SER A N 1
ATOM 1799 C CA . SER A 1 225 ? 19.379 -7.006 -20.710 1.00 77.50 225 SER A CA 1
ATOM 1800 C C . SER A 1 225 ? 18.968 -5.579 -21.049 1.00 77.50 225 SER A C 1
ATOM 1802 O O . SER A 1 225 ? 18.665 -4.803 -20.144 1.00 77.50 225 SER A O 1
ATOM 1804 N N . ILE A 1 226 ? 18.854 -5.265 -22.342 1.00 82.75 226 ILE A N 1
ATOM 1805 C CA . ILE A 1 226 ? 18.261 -4.000 -22.789 1.00 82.75 226 ILE A CA 1
ATOM 1806 C C . ILE A 1 226 ? 16.748 -4.049 -22.518 1.00 82.75 226 ILE A C 1
ATOM 1808 O O . ILE A 1 226 ? 16.071 -4.939 -23.045 1.00 82.75 226 ILE A O 1
ATOM 1812 N N . PRO A 1 227 ? 16.193 -3.117 -21.722 1.00 84.25 227 PRO A N 1
ATOM 1813 C CA . PRO A 1 227 ? 14.756 -3.051 -21.508 1.00 84.25 227 PRO A CA 1
ATOM 1814 C C . PRO A 1 227 ? 14.053 -2.661 -22.820 1.00 84.25 227 PRO A C 1
ATOM 1816 O O . PRO A 1 227 ? 14.539 -1.784 -23.540 1.00 84.25 227 PRO A O 1
ATOM 1819 N N . PRO A 1 228 ? 12.908 -3.273 -23.165 1.00 86.25 228 PRO A N 1
ATOM 1820 C CA . PRO A 1 228 ? 12.148 -2.862 -24.340 1.00 86.25 228 PRO A CA 1
ATOM 1821 C C . PRO A 1 228 ? 11.659 -1.412 -24.192 1.00 86.25 228 PRO A C 1
ATOM 1823 O O . PRO A 1 228 ? 11.423 -0.931 -23.088 1.00 86.25 228 PRO A O 1
ATOM 1826 N N . GLY A 1 229 ? 11.437 -0.702 -25.302 1.00 83.88 229 GLY A N 1
ATOM 1827 C CA . GLY A 1 229 ? 11.032 0.714 -25.256 1.00 83.88 229 GLY A CA 1
ATOM 1828 C C . GLY A 1 229 ? 9.690 0.987 -24.554 1.00 83.88 229 GLY A C 1
ATOM 1829 O O . GLY A 1 229 ? 9.416 2.119 -24.171 1.00 83.88 229 GLY A O 1
ATOM 1830 N N . ASN A 1 230 ? 8.858 -0.040 -24.363 1.00 86.75 230 ASN A N 1
ATOM 1831 C CA . ASN A 1 230 ? 7.597 0.020 -23.619 1.00 86.75 230 ASN A CA 1
ATOM 1832 C C . ASN A 1 230 ? 7.688 -0.584 -22.202 1.00 86.75 230 ASN A C 1
ATOM 1834 O O . ASN A 1 230 ? 6.645 -0.838 -21.587 1.00 86.75 230 ASN A O 1
ATOM 1838 N N . ASP A 1 231 ? 8.903 -0.830 -21.698 1.00 93.75 231 ASP A N 1
ATOM 1839 C CA . ASP A 1 231 ? 9.128 -1.370 -20.358 1.00 93.75 231 ASP A CA 1
ATOM 1840 C C . ASP A 1 231 ? 8.454 -0.510 -19.282 1.00 93.75 231 ASP A C 1
ATOM 1842 O O . ASP A 1 231 ? 8.328 0.713 -19.396 1.00 93.75 231 ASP A O 1
ATOM 1846 N N . GLU A 1 232 ? 8.036 -1.178 -18.212 1.00 94.56 232 GLU A N 1
ATOM 1847 C CA . GLU A 1 232 ? 7.516 -0.554 -16.999 1.00 94.56 232 GLU A CA 1
ATOM 1848 C C . GLU A 1 232 ? 8.433 0.546 -16.472 1.00 94.56 232 GLU A C 1
ATOM 1850 O O . GLU A 1 232 ? 7.934 1.621 -16.158 1.00 94.56 232 GLU A O 1
ATOM 1855 N N . PHE A 1 233 ? 9.753 0.334 -16.467 1.00 94.75 233 PHE A N 1
ATOM 1856 C CA . PHE A 1 233 ? 10.709 1.326 -15.981 1.00 94.75 233 PHE A CA 1
ATOM 1857 C C . PHE A 1 233 ? 10.560 2.671 -16.706 1.00 94.75 233 PHE A C 1
ATOM 1859 O O . PHE A 1 233 ? 10.413 3.711 -16.068 1.00 94.75 233 PHE A O 1
ATOM 1866 N N . TYR A 1 234 ? 10.511 2.651 -18.041 1.00 93.44 234 TYR A N 1
ATOM 1867 C CA . TYR A 1 234 ? 10.379 3.871 -18.838 1.00 93.44 234 TYR A CA 1
ATOM 1868 C C . TYR A 1 234 ? 8.993 4.500 -18.710 1.00 93.44 234 TYR A C 1
ATOM 1870 O O . TYR A 1 234 ? 8.882 5.716 -18.560 1.00 93.44 234 TYR A O 1
ATOM 1878 N N . ARG A 1 235 ? 7.924 3.694 -18.735 1.00 95.12 235 ARG A N 1
ATOM 1879 C CA . ARG A 1 235 ? 6.553 4.215 -18.599 1.00 95.12 235 ARG A CA 1
ATOM 1880 C C . ARG A 1 235 ? 6.331 4.859 -17.233 1.00 95.12 235 ARG A C 1
ATOM 1882 O O . ARG A 1 235 ? 5.771 5.947 -17.153 1.00 95.12 235 ARG A O 1
ATOM 1889 N N . TRP A 1 236 ? 6.773 4.209 -16.162 1.00 96.81 236 TRP A N 1
ATOM 1890 C CA . TRP A 1 236 ? 6.646 4.728 -14.803 1.00 96.81 236 TRP A CA 1
ATOM 1891 C C . TRP A 1 236 ? 7.566 5.933 -14.576 1.00 96.81 236 TRP A C 1
ATOM 1893 O O . TRP A 1 236 ? 7.149 6.894 -13.933 1.00 96.81 236 TRP A O 1
ATOM 1903 N N . GLY A 1 237 ? 8.762 5.942 -15.175 1.00 95.56 237 GLY A N 1
ATOM 1904 C CA . GLY A 1 237 ? 9.675 7.087 -15.145 1.00 95.56 237 GLY A CA 1
ATOM 1905 C C . GLY A 1 237 ? 9.074 8.321 -15.822 1.00 95.56 237 GLY A C 1
ATOM 1906 O O . GLY A 1 237 ? 9.161 9.425 -15.291 1.00 95.56 237 GLY A O 1
ATOM 1907 N N . GLN A 1 238 ? 8.357 8.143 -16.938 1.00 95.62 238 GLN A N 1
ATOM 1908 C CA . GLN A 1 238 ? 7.608 9.229 -17.583 1.00 95.62 238 GLN A CA 1
ATOM 1909 C C . GLN A 1 238 ? 6.489 9.785 -16.694 1.00 95.62 238 GLN A C 1
ATOM 1911 O O . GLN A 1 238 ? 6.255 10.992 -16.702 1.00 95.62 238 GLN A O 1
ATOM 1916 N N . ILE A 1 239 ? 5.802 8.935 -15.924 1.00 96.69 239 ILE A N 1
ATOM 1917 C CA . ILE A 1 239 ? 4.803 9.389 -14.946 1.00 96.69 239 ILE A CA 1
ATOM 1918 C C . ILE A 1 239 ? 5.496 10.198 -13.843 1.00 96.69 239 ILE A C 1
ATOM 1920 O O . ILE A 1 239 ? 5.079 11.319 -13.560 1.00 96.69 239 ILE A O 1
ATOM 1924 N N . LEU A 1 240 ? 6.592 9.686 -13.275 1.00 95.56 240 LEU A N 1
ATOM 1925 C CA . LEU A 1 240 ? 7.362 10.386 -12.245 1.00 95.56 240 LEU A CA 1
ATOM 1926 C C . LEU A 1 240 ? 7.869 11.752 -12.738 1.00 95.56 240 LEU A C 1
ATOM 1928 O O . LEU A 1 240 ? 7.734 12.745 -12.027 1.00 95.56 240 LEU A O 1
ATOM 1932 N N . ALA A 1 241 ? 8.372 11.832 -13.972 1.00 94.50 241 ALA A N 1
ATOM 1933 C CA . ALA A 1 241 ? 8.858 13.070 -14.580 1.00 94.50 241 ALA A CA 1
ATOM 1934 C C . ALA A 1 241 ? 7.773 14.156 -14.718 1.00 94.50 241 ALA A C 1
ATOM 1936 O O . ALA A 1 241 ? 8.097 15.341 -14.699 1.00 94.50 241 ALA A O 1
ATOM 1937 N N . LYS A 1 242 ? 6.490 13.777 -14.821 1.00 95.00 242 LYS A N 1
ATOM 1938 C CA . LYS A 1 242 ? 5.361 14.726 -14.785 1.00 95.00 242 LYS A CA 1
ATOM 1939 C C . LYS A 1 242 ? 5.067 15.227 -13.368 1.00 95.00 242 LYS A C 1
ATOM 1941 O O . LYS A 1 242 ? 4.601 16.350 -13.215 1.00 95.00 242 LYS A O 1
ATOM 1946 N N . ILE A 1 243 ? 5.304 14.395 -12.352 1.00 93.44 243 ILE A N 1
ATOM 1947 C CA . ILE A 1 243 ? 4.917 14.653 -10.956 1.00 93.44 243 ILE A CA 1
ATOM 1948 C C . ILE A 1 243 ? 5.989 15.446 -10.210 1.00 93.44 243 ILE A C 1
ATOM 1950 O O . ILE A 1 243 ? 5.650 16.366 -9.472 1.00 93.44 243 ILE A O 1
ATOM 1954 N N . VAL A 1 244 ? 7.272 15.117 -10.393 1.00 92.06 244 VAL A N 1
ATOM 1955 C CA . VAL A 1 244 ? 8.387 15.752 -9.664 1.00 92.06 244 VAL A CA 1
ATOM 1956 C C . VAL A 1 244 ? 8.373 17.285 -9.771 1.00 92.06 244 VAL A C 1
ATOM 1958 O O . VAL A 1 244 ? 8.494 17.922 -8.729 1.00 92.06 244 VAL A O 1
ATOM 1961 N N . PRO A 1 245 ? 8.131 17.909 -10.945 1.00 91.75 245 PRO A N 1
ATOM 1962 C CA . PRO A 1 245 ? 8.038 19.370 -11.050 1.00 91.75 245 PRO A CA 1
ATOM 1963 C C . PRO A 1 245 ? 6.865 20.002 -10.282 1.00 91.75 245 PRO A C 1
ATOM 1965 O O . PRO A 1 245 ? 6.834 21.215 -10.112 1.00 91.75 245 PRO A O 1
ATOM 1968 N N . MET A 1 246 ? 5.872 19.209 -9.867 1.00 91.56 246 MET A N 1
ATOM 1969 C CA . MET A 1 246 ? 4.725 19.664 -9.071 1.00 91.56 246 MET A CA 1
ATOM 1970 C C . MET A 1 246 ? 4.994 19.590 -7.560 1.00 91.56 246 MET A C 1
ATOM 1972 O O . MET A 1 246 ? 4.154 20.014 -6.765 1.00 91.56 246 MET A O 1
ATOM 1976 N N . VAL A 1 247 ? 6.117 18.999 -7.144 1.00 90.31 247 VAL A N 1
ATOM 1977 C CA . VAL A 1 247 ? 6.514 18.923 -5.738 1.00 90.31 247 VAL A CA 1
ATOM 1978 C C . VAL A 1 247 ? 7.152 20.254 -5.355 1.00 90.31 247 VAL A C 1
ATOM 1980 O O . VAL A 1 247 ? 8.142 20.654 -5.950 1.00 90.31 247 VAL A O 1
ATOM 1983 N N . ASP A 1 248 ? 6.566 20.934 -4.370 1.00 78.06 248 ASP A N 1
ATOM 1984 C CA . ASP A 1 248 ? 7.088 22.189 -3.819 1.00 78.06 248 ASP A CA 1
ATOM 1985 C C . ASP A 1 248 ? 8.556 22.036 -3.370 1.00 78.06 248 ASP A C 1
ATOM 1987 O O . ASP A 1 248 ? 8.893 21.048 -2.706 1.00 78.06 248 ASP A O 1
ATOM 1991 N N . ASP A 1 249 ? 9.400 23.026 -3.688 1.00 58.34 249 ASP A N 1
ATOM 1992 C CA . ASP A 1 249 ? 10.871 23.008 -3.558 1.00 58.34 249 ASP A CA 1
ATOM 1993 C C . ASP A 1 249 ? 11.365 22.726 -2.118 1.00 58.34 249 ASP A C 1
ATOM 1995 O O . ASP A 1 249 ? 12.532 22.401 -1.896 1.00 58.34 249 ASP A O 1
ATOM 1999 N N . GLY A 1 250 ? 10.481 22.818 -1.117 1.00 54.22 250 GLY A N 1
ATOM 2000 C CA . GLY A 1 250 ? 10.772 22.520 0.288 1.00 54.22 250 GLY A CA 1
ATOM 2001 C C . GLY A 1 250 ? 10.524 21.073 0.740 1.00 54.22 250 GLY A C 1
ATOM 2002 O O . GLY A 1 250 ? 10.928 20.716 1.852 1.00 54.22 250 GLY A O 1
ATOM 2003 N N . ARG A 1 251 ? 9.856 20.220 -0.052 1.00 66.88 251 ARG A N 1
ATOM 2004 C CA . ARG A 1 251 ? 9.610 18.819 0.339 1.00 66.88 251 ARG A CA 1
ATOM 2005 C C . ARG A 1 251 ? 10.714 17.905 -0.179 1.00 66.88 251 ARG A C 1
ATOM 2007 O O . ARG A 1 251 ? 10.811 17.635 -1.370 1.00 66.88 251 ARG A O 1
ATOM 2014 N N . ASN A 1 252 ? 11.490 17.347 0.748 1.00 75.81 252 ASN A N 1
ATOM 2015 C CA . ASN A 1 252 ? 12.414 16.262 0.435 1.00 75.81 252 ASN A CA 1
ATOM 2016 C C . ASN A 1 252 ? 11.623 15.044 -0.073 1.00 75.81 252 ASN A C 1
ATOM 2018 O O . ASN A 1 252 ? 10.666 14.622 0.580 1.00 75.81 252 ASN A O 1
ATOM 2022 N N . LEU A 1 253 ? 12.026 14.490 -1.218 1.00 86.38 253 LEU A N 1
ATOM 2023 C CA . LEU A 1 253 ? 11.514 13.239 -1.767 1.00 86.38 253 LEU A CA 1
ATOM 2024 C C . LEU A 1 253 ? 12.463 12.103 -1.360 1.00 86.38 253 LEU A C 1
ATOM 2026 O O . LEU A 1 253 ? 13.536 11.955 -1.954 1.00 86.38 253 LEU A O 1
ATOM 2030 N N . PRO A 1 254 ? 12.095 11.282 -0.357 1.00 83.75 254 PRO A N 1
ATOM 2031 C CA . PRO A 1 254 ? 12.904 10.144 0.046 1.00 83.75 254 PRO A CA 1
ATOM 2032 C C . PRO A 1 254 ? 13.229 9.260 -1.157 1.00 83.75 254 PRO A C 1
ATOM 2034 O O . PRO A 1 254 ? 12.340 8.936 -1.934 1.00 83.75 254 PRO A O 1
ATOM 2037 N N . ARG A 1 255 ? 14.489 8.828 -1.275 1.00 89.69 255 ARG A N 1
ATOM 2038 C CA . ARG A 1 255 ? 14.982 7.930 -2.338 1.00 89.69 255 ARG A CA 1
ATOM 2039 C C . ARG A 1 255 ? 15.018 8.518 -3.756 1.00 89.69 255 ARG A C 1
ATOM 2041 O O . ARG A 1 255 ? 15.397 7.792 -4.672 1.00 89.69 255 ARG A O 1
ATOM 2048 N N . TYR A 1 256 ? 14.728 9.807 -3.951 1.00 91.06 256 TYR A N 1
ATOM 2049 C CA . TYR A 1 256 ? 14.845 10.428 -5.275 1.00 91.06 256 TYR A CA 1
ATOM 2050 C C . TYR A 1 256 ? 16.268 10.316 -5.846 1.00 91.06 256 TYR A C 1
ATOM 2052 O O . TYR A 1 256 ? 16.442 9.880 -6.982 1.00 91.06 256 TYR A O 1
ATOM 2060 N N . ASP A 1 257 ? 17.292 10.591 -5.033 1.00 90.81 257 ASP A N 1
ATOM 2061 C CA . ASP A 1 257 ? 18.694 10.439 -5.446 1.00 90.81 257 ASP A CA 1
ATOM 2062 C C . ASP A 1 257 ? 19.040 8.992 -5.813 1.00 90.81 257 ASP A C 1
ATOM 2064 O O . ASP A 1 257 ? 19.733 8.750 -6.801 1.00 90.81 257 ASP A O 1
ATOM 2068 N N . GLN A 1 258 ? 18.517 8.018 -5.058 1.00 93.19 258 GLN A N 1
ATOM 2069 C CA . GLN A 1 258 ? 18.700 6.597 -5.360 1.00 93.19 258 GLN A CA 1
ATOM 2070 C C . GLN A 1 258 ? 18.081 6.242 -6.718 1.00 93.19 258 GLN A C 1
ATOM 2072 O O . GLN A 1 258 ? 18.719 5.564 -7.521 1.00 93.19 258 GLN A O 1
ATOM 2077 N N . TYR A 1 259 ? 16.866 6.722 -6.997 1.00 93.56 259 TYR A N 1
ATOM 2078 C CA . TYR A 1 259 ? 16.235 6.554 -8.305 1.00 93.56 259 TYR A CA 1
ATOM 2079 C C . TYR A 1 259 ? 17.082 7.180 -9.424 1.00 93.56 259 TYR A C 1
ATOM 2081 O O . TYR A 1 259 ? 17.340 6.525 -10.429 1.00 93.56 259 TYR A O 1
ATOM 2089 N N . ARG A 1 260 ? 17.572 8.412 -9.242 1.00 93.19 260 ARG A N 1
ATOM 2090 C CA . ARG A 1 260 ? 18.385 9.114 -10.251 1.00 93.19 260 ARG A CA 1
ATOM 2091 C C . ARG A 1 260 ? 19.705 8.405 -10.545 1.00 93.19 260 ARG A C 1
ATOM 2093 O O . ARG A 1 260 ? 20.106 8.323 -11.702 1.00 93.19 260 ARG A O 1
ATOM 2100 N N . GLN A 1 261 ? 20.363 7.865 -9.522 1.00 94.00 261 GLN A N 1
ATOM 2101 C CA . GLN A 1 261 ? 21.563 7.044 -9.699 1.00 94.00 261 GLN A CA 1
ATOM 2102 C C . GLN A 1 261 ? 21.258 5.767 -10.489 1.00 94.00 261 GLN A C 1
ATOM 2104 O O . GLN A 1 261 ? 22.019 5.394 -11.380 1.00 94.00 261 GLN A O 1
ATOM 2109 N N . LEU A 1 262 ? 20.132 5.115 -10.193 1.00 93.56 262 LEU A N 1
ATOM 2110 C CA . LEU A 1 262 ? 19.708 3.908 -10.896 1.00 93.56 262 LEU A CA 1
ATOM 2111 C C . LEU A 1 262 ? 19.352 4.186 -12.363 1.00 93.56 262 LEU A C 1
ATOM 2113 O O . LEU A 1 262 ? 19.722 3.409 -13.239 1.00 93.56 262 LEU A O 1
ATOM 2117 N N . GLU A 1 263 ? 18.670 5.298 -12.633 1.00 93.44 263 GLU A N 1
ATOM 2118 C CA . GLU A 1 263 ? 18.345 5.763 -13.983 1.00 93.44 263 GLU A CA 1
ATOM 2119 C C . GLU A 1 263 ? 19.619 5.975 -14.813 1.00 93.44 263 GLU A C 1
ATOM 2121 O O . GLU A 1 263 ? 19.752 5.392 -15.888 1.00 93.44 263 GLU A O 1
ATOM 2126 N N . GLN A 1 264 ? 20.609 6.691 -14.268 1.00 93.88 264 GLN A N 1
ATOM 2127 C CA . GLN A 1 264 ? 21.912 6.887 -14.918 1.00 93.88 264 GLN A CA 1
ATOM 2128 C C . GLN A 1 264 ? 22.660 5.569 -15.154 1.00 93.88 264 GLN A C 1
ATOM 2130 O O . GLN A 1 264 ? 23.24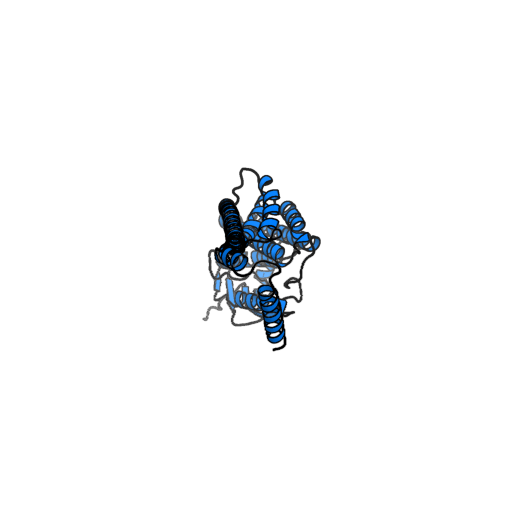6 5.362 -16.219 1.00 93.88 264 GLN A O 1
ATOM 2135 N N . ALA A 1 265 ? 22.644 4.659 -14.176 1.00 92.75 265 ALA A N 1
ATOM 2136 C CA . ALA A 1 265 ? 23.275 3.351 -14.313 1.00 92.75 265 ALA A CA 1
ATOM 2137 C C . ALA A 1 265 ? 22.626 2.524 -15.433 1.00 92.75 265 ALA A C 1
ATOM 2139 O O . ALA A 1 265 ? 23.331 1.861 -16.195 1.00 92.75 265 ALA A O 1
ATOM 2140 N N . LEU A 1 266 ? 21.299 2.588 -15.569 1.00 91.19 266 LEU A N 1
ATOM 2141 C CA . LEU A 1 266 ? 20.572 1.892 -16.625 1.00 91.19 266 LEU A CA 1
ATOM 2142 C C . LEU A 1 266 ? 20.847 2.500 -18.006 1.00 91.19 266 LEU A C 1
ATOM 2144 O O . LEU A 1 266 ? 21.062 1.756 -18.961 1.00 91.19 266 LEU A O 1
ATOM 2148 N N . GLU A 1 267 ? 20.894 3.829 -18.121 1.00 91.44 267 GLU A N 1
ATOM 2149 C CA . GLU A 1 267 ? 21.278 4.513 -19.363 1.00 91.44 267 GLU A CA 1
ATOM 2150 C C . GLU A 1 267 ? 22.684 4.104 -19.817 1.00 91.44 267 GLU A C 1
ATOM 2152 O O . GLU A 1 267 ? 22.888 3.741 -20.979 1.00 91.44 267 GLU A O 1
ATOM 2157 N N . HIS A 1 268 ? 23.644 4.093 -18.887 1.00 91.75 268 HIS A N 1
ATOM 2158 C CA . HIS A 1 268 ? 25.008 3.654 -19.164 1.00 91.75 268 HIS A CA 1
ATOM 2159 C C . HIS A 1 268 ? 25.053 2.186 -19.600 1.00 91.75 268 HIS A C 1
ATOM 2161 O O . HIS A 1 268 ? 25.668 1.855 -20.612 1.00 91.75 268 HIS A O 1
ATOM 2167 N N . HIS A 1 269 ? 24.339 1.316 -18.887 1.00 89.50 269 HIS A N 1
ATOM 2168 C CA . HIS A 1 269 ? 24.247 -0.104 -19.200 1.00 89.50 269 HIS A CA 1
ATOM 2169 C C . HIS A 1 269 ? 23.695 -0.367 -20.608 1.00 89.50 269 HIS A C 1
ATOM 2171 O O . HIS A 1 269 ? 24.251 -1.165 -21.364 1.00 89.50 269 HIS A O 1
ATOM 2177 N N . VAL A 1 270 ? 22.623 0.333 -20.992 1.00 88.69 270 VAL A N 1
ATOM 2178 C CA . VAL A 1 270 ? 22.039 0.223 -22.335 1.00 88.69 270 VAL A CA 1
ATOM 2179 C C . VAL A 1 270 ? 23.035 0.685 -23.399 1.00 88.69 270 VAL A C 1
ATOM 2181 O O . VAL A 1 270 ? 23.211 -0.011 -24.402 1.00 88.69 270 VAL A O 1
ATOM 2184 N N . ALA A 1 271 ? 23.727 1.806 -23.172 1.00 90.12 271 ALA A N 1
ATOM 2185 C CA . ALA A 1 271 ? 24.745 2.306 -24.093 1.00 90.12 271 ALA A CA 1
ATOM 2186 C C . ALA A 1 271 ? 25.907 1.310 -24.271 1.00 90.12 271 ALA A C 1
ATOM 2188 O O . ALA A 1 271 ? 26.358 1.080 -25.394 1.00 90.12 271 ALA A O 1
ATOM 2189 N N . GLU A 1 272 ? 26.362 0.669 -23.191 1.00 90.19 272 GLU A N 1
ATOM 2190 C CA . GLU A 1 272 ? 27.409 -0.354 -23.254 1.00 90.19 272 GLU A CA 1
ATOM 2191 C C . GLU A 1 272 ? 26.991 -1.589 -24.059 1.00 90.19 272 GLU A C 1
ATOM 2193 O O . GLU A 1 272 ? 27.791 -2.106 -24.846 1.00 90.19 272 GLU A O 1
ATOM 2198 N N . ILE A 1 273 ? 25.760 -2.086 -23.877 1.00 87.38 273 ILE A N 1
ATOM 2199 C CA . ILE A 1 273 ? 25.278 -3.251 -24.634 1.00 87.38 273 ILE A CA 1
ATOM 2200 C C . ILE A 1 273 ? 25.161 -2.896 -26.117 1.00 87.38 273 ILE A C 1
ATOM 2202 O O . ILE A 1 273 ? 25.681 -3.630 -26.957 1.00 87.38 273 ILE A O 1
ATOM 2206 N N . GLN A 1 274 ? 24.559 -1.750 -26.443 1.00 88.88 274 GLN A N 1
ATOM 2207 C CA . GLN A 1 274 ? 24.429 -1.293 -27.829 1.00 88.88 274 GLN A CA 1
ATOM 2208 C C . GLN A 1 274 ? 25.793 -1.126 -28.505 1.00 88.88 274 GLN A C 1
ATOM 2210 O O . GLN A 1 274 ? 25.964 -1.514 -29.662 1.00 88.88 274 GLN A O 1
ATOM 2215 N N . LEU A 1 275 ? 26.787 -0.604 -27.781 1.00 91.12 275 LEU A N 1
ATOM 2216 C CA . LEU A 1 275 ? 28.147 -0.476 -28.292 1.00 91.12 275 LEU A CA 1
ATOM 2217 C C . LEU A 1 275 ? 28.772 -1.847 -28.594 1.00 91.12 275 LEU A C 1
ATOM 2219 O O . LEU A 1 275 ? 29.358 -2.033 -29.662 1.00 91.12 275 LEU A O 1
ATOM 2223 N N . LYS A 1 276 ? 28.622 -2.823 -27.689 1.00 88.81 276 LYS A N 1
ATOM 2224 C CA . LYS A 1 276 ? 29.118 -4.197 -27.888 1.00 88.81 276 LYS A CA 1
ATOM 2225 C C . LYS A 1 276 ? 28.442 -4.881 -29.078 1.00 88.81 276 LYS A C 1
ATOM 2227 O O . LYS A 1 276 ? 29.120 -5.544 -29.861 1.00 88.81 276 LYS A O 1
ATOM 2232 N N . GLU A 1 277 ? 27.133 -4.701 -29.246 1.00 88.31 277 GLU A N 1
ATOM 2233 C CA . GLU A 1 277 ? 26.385 -5.235 -30.390 1.00 88.31 277 GLU A CA 1
ATOM 2234 C C . GLU A 1 277 ? 26.848 -4.616 -31.714 1.00 88.31 277 GLU A C 1
ATOM 2236 O O . GLU A 1 277 ? 27.093 -5.339 -32.681 1.00 88.31 277 GLU A O 1
ATOM 2241 N N . GLN A 1 278 ? 27.049 -3.295 -31.757 1.00 90.62 278 GLN A N 1
ATOM 2242 C CA . GLN A 1 278 ? 27.577 -2.611 -32.942 1.00 90.62 278 GLN A CA 1
ATOM 2243 C C . GLN A 1 278 ? 28.987 -3.091 -33.303 1.00 90.62 278 GLN A C 1
ATOM 2245 O O . GLN A 1 278 ? 29.255 -3.375 -34.471 1.00 90.62 278 GLN A O 1
ATOM 2250 N N . GLN A 1 279 ? 29.872 -3.240 -32.314 1.00 92.50 279 GLN A N 1
ATOM 2251 C CA . GLN A 1 279 ? 31.222 -3.772 -32.522 1.00 92.50 279 GLN A CA 1
ATOM 2252 C C . GLN A 1 279 ? 31.196 -5.221 -33.027 1.00 92.50 279 GLN A C 1
ATOM 2254 O O . GLN A 1 279 ? 31.955 -5.570 -33.931 1.00 92.50 279 GLN A O 1
ATOM 2259 N N . ALA A 1 280 ? 30.306 -6.065 -32.494 1.00 90.94 280 ALA A N 1
ATOM 2260 C CA . ALA A 1 280 ? 30.148 -7.445 -32.949 1.00 90.94 280 ALA A CA 1
ATOM 2261 C C . ALA A 1 280 ? 29.638 -7.522 -34.398 1.00 90.94 280 ALA A C 1
ATOM 2263 O O . ALA A 1 280 ? 30.152 -8.314 -35.190 1.00 90.94 280 ALA A O 1
ATOM 2264 N N . LEU A 1 281 ? 28.674 -6.670 -34.767 1.00 91.69 281 LEU A N 1
ATOM 2265 C CA . LEU A 1 281 ? 28.166 -6.564 -36.137 1.00 91.69 281 LEU A CA 1
ATOM 2266 C C . LEU A 1 281 ? 29.251 -6.094 -37.114 1.00 91.69 281 LEU A C 1
ATOM 2268 O O . LEU A 1 281 ? 29.389 -6.673 -38.191 1.00 91.69 281 LEU A O 1
ATOM 2272 N N . GLN A 1 282 ? 30.041 -5.086 -36.734 1.00 91.44 282 GLN A N 1
ATOM 2273 C CA . GLN A 1 282 ? 31.172 -4.609 -37.537 1.00 91.44 282 GLN A CA 1
ATOM 2274 C C . GLN A 1 282 ? 32.230 -5.701 -37.717 1.00 91.44 282 GLN A C 1
ATOM 2276 O O . GLN A 1 282 ? 32.635 -5.978 -38.844 1.00 91.44 282 GLN A O 1
ATOM 2281 N N . ALA A 1 283 ? 32.620 -6.389 -36.641 1.00 91.12 283 ALA A N 1
ATOM 2282 C CA . ALA A 1 283 ? 33.594 -7.475 -36.708 1.00 91.12 283 ALA A CA 1
ATOM 2283 C C . ALA A 1 283 ? 33.116 -8.638 -37.599 1.00 91.12 283 ALA A C 1
ATOM 2285 O O . ALA A 1 283 ? 33.914 -9.236 -38.325 1.00 91.12 283 ALA A O 1
ATOM 2286 N N . GLU A 1 284 ? 31.821 -8.962 -37.580 1.00 90.69 284 GLU A N 1
ATOM 2287 C CA . GLU A 1 284 ? 31.257 -9.992 -38.456 1.00 90.69 284 GLU A CA 1
ATOM 2288 C C . GLU A 1 284 ? 31.220 -9.541 -39.924 1.00 90.69 284 GLU A C 1
ATOM 2290 O O . GLU A 1 284 ? 31.586 -10.310 -40.816 1.00 90.69 284 GLU A O 1
ATOM 2295 N N . GLN A 1 285 ? 30.871 -8.280 -40.195 1.00 89.62 285 GLN A N 1
ATOM 2296 C CA . GLN A 1 285 ? 30.954 -7.706 -41.542 1.00 89.62 285 GLN A CA 1
ATOM 2297 C C . GLN A 1 285 ? 32.391 -7.728 -42.075 1.00 89.62 285 GLN A C 1
ATOM 2299 O O . GLN A 1 285 ? 32.623 -8.195 -43.192 1.00 89.62 285 GLN A O 1
ATOM 2304 N N . GLU A 1 286 ? 33.369 -7.319 -41.267 1.00 89.69 286 GLU A N 1
ATOM 2305 C CA . GLU A 1 286 ? 34.789 -7.377 -41.620 1.00 89.69 286 GLU A CA 1
ATOM 2306 C C . GLU A 1 286 ? 35.255 -8.812 -41.896 1.00 89.69 286 GLU A C 1
ATOM 2308 O O . GLU A 1 286 ? 35.991 -9.050 -42.857 1.00 89.69 286 GLU A O 1
ATOM 2313 N N . ARG A 1 287 ? 34.795 -9.798 -41.113 1.00 88.56 287 ARG A N 1
ATOM 2314 C CA . ARG A 1 287 ? 35.074 -11.224 -41.360 1.00 88.56 287 ARG A CA 1
ATOM 2315 C C . ARG A 1 287 ? 34.494 -11.702 -42.686 1.00 88.56 287 ARG A C 1
ATOM 2317 O O . ARG A 1 287 ? 35.201 -12.367 -43.451 1.00 88.56 287 ARG A O 1
ATOM 2324 N N . ILE A 1 288 ? 33.240 -11.365 -42.982 1.00 87.62 288 ILE A N 1
ATOM 2325 C CA . ILE A 1 288 ? 32.577 -11.713 -44.246 1.00 87.62 288 ILE A CA 1
ATOM 2326 C C . ILE A 1 288 ? 33.317 -11.068 -45.425 1.00 87.62 288 ILE A C 1
ATOM 2328 O O . ILE A 1 288 ? 33.613 -11.739 -46.421 1.00 87.62 288 ILE A O 1
ATOM 2332 N N . GLU A 1 289 ? 33.687 -9.792 -45.309 1.00 85.25 289 GLU A N 1
ATOM 2333 C CA . GLU A 1 289 ? 34.473 -9.089 -46.319 1.00 85.25 289 GLU A CA 1
ATOM 2334 C C . GLU A 1 289 ? 35.864 -9.698 -46.509 1.00 85.25 289 GLU A C 1
ATOM 2336 O O . GLU A 1 289 ? 36.291 -9.908 -47.647 1.00 85.25 289 GLU A O 1
ATOM 2341 N N . ALA A 1 290 ? 36.572 -10.029 -45.428 1.00 80.75 290 ALA A N 1
ATOM 2342 C CA . ALA A 1 290 ? 37.881 -10.669 -45.483 1.00 80.75 290 ALA A CA 1
ATOM 2343 C C . ALA A 1 290 ? 37.805 -12.039 -46.177 1.00 80.75 290 ALA A C 1
ATOM 2345 O O . ALA A 1 290 ? 38.615 -12.333 -47.062 1.00 80.75 290 ALA A O 1
ATOM 2346 N N . GLN A 1 291 ? 36.787 -12.850 -45.867 1.00 76.75 291 GLN A N 1
ATOM 2347 C CA . GLN A 1 291 ? 36.529 -14.111 -46.569 1.00 76.75 291 GLN A CA 1
ATOM 2348 C C . GLN A 1 291 ? 36.210 -13.892 -48.057 1.00 76.75 291 GLN A C 1
ATOM 2350 O O . GLN A 1 291 ? 36.683 -14.646 -48.916 1.00 76.75 291 GLN A O 1
ATOM 2355 N N . ALA A 1 292 ? 35.441 -12.854 -48.396 1.00 73.12 292 ALA A N 1
ATOM 2356 C CA . ALA A 1 292 ? 35.140 -12.502 -49.782 1.00 73.12 292 ALA A CA 1
ATOM 2357 C C . ALA A 1 292 ? 36.393 -12.034 -50.548 1.00 73.12 292 ALA A C 1
ATOM 2359 O O . ALA A 1 292 ? 36.603 -12.445 -51.696 1.00 73.12 292 ALA A O 1
ATOM 2360 N N . ARG A 1 293 ? 37.263 -11.236 -49.915 1.00 67.25 293 ARG A N 1
ATOM 2361 C CA . ARG A 1 293 ? 38.558 -10.800 -50.468 1.00 67.25 293 ARG A CA 1
ATOM 2362 C C . ARG A 1 293 ? 39.501 -11.986 -50.668 1.00 67.25 293 ARG A C 1
ATOM 2364 O O . ARG A 1 293 ? 40.088 -12.103 -51.741 1.00 67.25 293 ARG A O 1
ATOM 2371 N N . PHE A 1 294 ? 39.568 -12.925 -49.724 1.00 60.12 294 PHE A N 1
ATOM 2372 C CA . PHE A 1 294 ? 40.362 -14.153 -49.859 1.00 60.12 294 PHE A CA 1
ATOM 2373 C C . PHE A 1 294 ? 39.884 -15.042 -51.028 1.00 60.12 294 PHE A C 1
ATOM 2375 O O . PHE A 1 294 ? 40.692 -15.549 -51.813 1.00 60.12 294 PHE A O 1
ATOM 2382 N N . LYS A 1 295 ? 38.562 -15.167 -51.227 1.00 59.41 295 LYS A N 1
ATOM 2383 C CA . LYS A 1 295 ? 37.967 -15.886 -52.376 1.00 59.41 295 LYS A CA 1
ATOM 2384 C C . LYS A 1 295 ? 38.200 -15.197 -53.730 1.00 59.41 295 LYS A C 1
ATOM 2386 O O . LYS A 1 295 ? 38.242 -15.873 -54.760 1.00 59.41 295 LYS A O 1
ATOM 2391 N N . LYS A 1 296 ? 38.325 -13.865 -53.764 1.00 53.91 296 LYS A N 1
ATOM 2392 C CA . LYS A 1 296 ? 38.594 -13.098 -54.996 1.00 53.91 296 LYS A CA 1
ATOM 2393 C C . LYS A 1 296 ? 40.092 -12.960 -55.307 1.00 53.91 296 LYS A C 1
ATOM 2395 O O . LYS A 1 296 ? 40.451 -12.919 -56.479 1.00 53.91 296 LYS A O 1
ATOM 2400 N N . GLY A 1 297 ? 40.952 -12.912 -54.290 1.00 55.16 297 GLY A N 1
ATOM 2401 C CA . GLY A 1 297 ? 42.369 -12.547 -54.409 1.00 55.16 297 GLY A CA 1
ATOM 2402 C C . GLY A 1 297 ? 43.380 -13.695 -54.363 1.00 55.16 297 GLY A C 1
ATOM 2403 O O . GLY A 1 297 ? 44.580 -13.436 -54.353 1.00 55.16 297 GLY A O 1
ATOM 2404 N N . THR A 1 298 ? 42.955 -14.956 -54.321 1.00 56.94 298 THR A N 1
ATOM 2405 C CA . THR A 1 298 ? 43.896 -16.072 -54.163 1.00 56.94 298 THR A CA 1
ATOM 2406 C C . THR A 1 298 ? 44.766 -16.266 -55.409 1.00 56.94 298 THR A C 1
ATOM 2408 O O . THR A 1 298 ? 44.267 -16.390 -56.529 1.00 56.94 298 THR A O 1
ATOM 2411 N N . LEU A 1 299 ? 46.083 -16.389 -55.196 1.00 54.94 299 LEU A N 1
ATOM 2412 C CA . LEU A 1 299 ? 47.066 -16.853 -56.186 1.00 54.94 299 LEU A CA 1
ATOM 2413 C C . LEU A 1 299 ? 46.572 -18.122 -56.903 1.00 54.94 299 LEU A C 1
ATOM 2415 O O . LEU A 1 299 ? 46.779 -18.280 -58.098 1.00 54.94 299 LEU A O 1
ATOM 2419 N N . MET A 1 300 ? 45.824 -18.970 -56.190 1.00 54.06 300 MET A N 1
ATOM 2420 C CA . MET A 1 300 ? 45.182 -20.171 -56.717 1.00 54.06 300 MET A CA 1
ATOM 2421 C C . MET A 1 300 ? 44.208 -19.883 -57.874 1.00 54.06 300 MET A C 1
ATOM 2423 O O . MET A 1 300 ? 44.199 -20.635 -58.839 1.00 54.06 300 MET A O 1
ATOM 2427 N N . ARG A 1 301 ? 43.439 -18.782 -57.850 1.00 59.00 301 ARG A N 1
ATOM 2428 C CA . ARG A 1 301 ? 42.548 -18.400 -58.961 1.00 59.00 301 ARG A CA 1
ATOM 2429 C C . ARG A 1 301 ? 43.339 -17.902 -60.168 1.00 59.00 301 ARG A C 1
ATOM 2431 O O . ARG A 1 301 ? 43.033 -18.305 -61.279 1.00 59.00 301 ARG A O 1
ATOM 2438 N N . ARG A 1 302 ? 44.419 -17.138 -59.950 1.00 62.25 302 ARG A N 1
ATOM 2439 C CA . ARG A 1 302 ? 45.349 -16.751 -61.030 1.00 62.25 302 ARG A CA 1
ATOM 2440 C C . ARG A 1 302 ? 46.081 -17.956 -61.623 1.00 62.25 302 ARG A C 1
ATOM 2442 O O . ARG A 1 302 ? 46.262 -18.005 -62.830 1.00 62.25 302 ARG A O 1
ATOM 2449 N N . VAL A 1 303 ? 46.487 -18.926 -60.802 1.00 62.19 303 VAL A N 1
ATOM 2450 C CA . VAL A 1 303 ? 47.114 -20.177 -61.261 1.00 62.19 303 VAL A CA 1
ATOM 2451 C C . VAL A 1 303 ? 46.106 -21.016 -62.043 1.00 62.19 303 VAL A C 1
ATOM 2453 O O . VAL A 1 303 ? 46.424 -21.464 -63.136 1.00 62.19 303 VAL A O 1
ATOM 2456 N N . ILE A 1 304 ? 44.875 -21.165 -61.549 1.00 61.53 304 ILE A N 1
ATOM 2457 C CA . ILE A 1 304 ? 43.804 -21.874 -62.261 1.00 61.53 304 ILE A CA 1
ATOM 2458 C C . ILE A 1 304 ? 43.463 -21.173 -63.579 1.00 61.53 304 ILE A C 1
ATOM 2460 O O . ILE A 1 304 ? 43.351 -21.850 -64.590 1.00 61.53 304 ILE A O 1
ATOM 2464 N N . ASP A 1 305 ? 43.357 -19.844 -63.610 1.00 63.69 305 ASP A N 1
ATOM 2465 C CA . ASP A 1 305 ? 43.081 -19.098 -64.844 1.00 63.69 305 ASP A CA 1
ATOM 2466 C C . ASP A 1 305 ? 44.265 -19.141 -65.834 1.00 63.69 305 ASP A C 1
ATOM 2468 O O . ASP A 1 305 ? 44.046 -19.066 -67.040 1.00 63.69 305 ASP A O 1
ATOM 2472 N N . LYS A 1 306 ? 45.506 -19.323 -65.354 1.00 65.94 306 LYS A N 1
ATOM 2473 C CA . LYS A 1 306 ? 46.711 -19.458 -66.193 1.00 65.94 306 LYS A CA 1
ATOM 2474 C C . LYS A 1 306 ? 46.935 -20.886 -66.713 1.00 65.94 306 LYS A C 1
ATOM 2476 O O . LYS A 1 306 ? 47.479 -21.046 -67.798 1.00 65.94 306 LYS A O 1
ATOM 2481 N N . VAL A 1 307 ? 46.528 -21.911 -65.958 1.00 66.88 307 VAL A N 1
ATOM 2482 C CA . VAL A 1 307 ? 46.673 -23.338 -66.322 1.00 66.88 307 VAL A CA 1
ATOM 2483 C C . VAL A 1 307 ? 45.428 -23.876 -67.044 1.00 66.88 307 VAL A C 1
ATOM 2485 O O . VAL A 1 307 ? 45.534 -24.749 -67.898 1.00 66.88 307 VAL A O 1
ATOM 2488 N N . MET A 1 308 ? 44.244 -23.348 -66.731 1.00 67.81 308 MET A N 1
ATOM 2489 C CA . MET A 1 308 ? 42.955 -23.712 -67.328 1.00 67.81 308 MET A CA 1
ATOM 2490 C C . MET A 1 308 ? 42.139 -22.441 -67.614 1.00 67.81 308 MET A C 1
ATOM 2492 O O . MET A 1 308 ? 41.242 -22.090 -66.838 1.00 67.81 308 MET A O 1
ATOM 2496 N N . PRO A 1 309 ? 42.433 -21.723 -68.711 1.00 69.88 309 PRO A N 1
ATOM 2497 C CA . PRO A 1 309 ? 41.727 -20.495 -69.061 1.00 69.88 309 PRO A CA 1
ATOM 2498 C C . PRO A 1 309 ? 40.226 -20.735 -69.283 1.00 69.88 309 PRO A C 1
ATOM 2500 O O . PRO A 1 309 ? 39.776 -21.854 -69.559 1.00 69.88 309 PRO A O 1
ATOM 2503 N N . ALA A 1 310 ? 39.433 -19.677 -69.109 1.00 58.94 310 ALA A N 1
ATOM 2504 C CA . ALA A 1 310 ? 37.991 -19.715 -69.334 1.00 58.94 310 ALA A CA 1
ATOM 2505 C C . ALA A 1 310 ? 37.685 -20.120 -70.791 1.00 58.94 310 ALA A C 1
ATOM 2507 O O . ALA A 1 310 ? 38.280 -19.566 -71.711 1.00 58.94 310 ALA A O 1
ATOM 2508 N N . GLY A 1 311 ? 36.799 -21.104 -70.988 1.00 62.12 311 GLY A N 1
ATOM 2509 C CA . GLY A 1 311 ? 36.484 -21.681 -72.305 1.00 62.12 311 GLY A CA 1
ATOM 2510 C C . GLY A 1 311 ? 37.415 -22.811 -72.766 1.00 62.12 311 GLY A C 1
ATOM 2511 O O . GLY A 1 311 ? 37.293 -23.276 -73.895 1.00 62.12 311 GLY A O 1
ATOM 2512 N N . SER A 1 312 ? 38.354 -23.263 -71.924 1.00 71.00 312 SER A N 1
ATOM 2513 C CA . SER A 1 312 ? 39.135 -24.472 -72.214 1.00 71.00 312 SER A CA 1
ATOM 2514 C C . SER A 1 312 ? 38.351 -25.744 -71.883 1.00 71.00 312 SER A C 1
ATOM 2516 O O . SER A 1 312 ? 37.712 -25.846 -70.834 1.00 71.00 312 SER A O 1
ATOM 2518 N N . LEU A 1 313 ? 38.493 -26.755 -72.742 1.00 68.69 313 LEU A N 1
ATOM 2519 C CA . LEU A 1 313 ? 37.819 -28.055 -72.636 1.00 68.69 313 LEU A CA 1
ATOM 2520 C C . LEU A 1 313 ? 38.025 -28.724 -71.260 1.00 68.69 313 LEU A C 1
ATOM 2522 O O . LEU A 1 313 ? 37.112 -29.332 -70.704 1.00 68.69 313 LEU A O 1
ATOM 2526 N N . ASN A 1 314 ? 39.211 -28.543 -70.669 1.00 68.06 314 ASN A N 1
ATOM 2527 C CA . ASN A 1 314 ? 39.560 -29.066 -69.345 1.00 68.06 314 ASN A CA 1
ATOM 2528 C C . ASN A 1 314 ? 38.784 -28.381 -68.208 1.00 68.06 314 ASN A C 1
ATOM 2530 O O . ASN A 1 314 ? 38.416 -29.032 -67.230 1.00 68.06 314 ASN A O 1
ATOM 2534 N N . ARG A 1 315 ? 38.505 -27.076 -68.322 1.00 68.00 315 ARG A N 1
ATOM 2535 C CA . ARG A 1 315 ? 37.739 -26.327 -67.315 1.00 68.00 315 ARG A CA 1
ATOM 2536 C C . ARG A 1 315 ? 36.259 -26.695 -67.362 1.00 68.00 315 ARG A C 1
ATOM 2538 O O . ARG A 1 315 ? 35.636 -26.840 -66.308 1.00 68.00 315 ARG A O 1
ATOM 2545 N N . ASP A 1 316 ? 35.733 -26.908 -68.564 1.00 69.44 316 ASP A N 1
ATOM 2546 C CA . ASP A 1 316 ? 34.350 -27.332 -68.773 1.00 69.44 316 ASP A CA 1
ATOM 2547 C C . ASP A 1 316 ? 34.125 -28.742 -68.216 1.00 69.44 316 ASP A C 1
ATOM 2549 O O . ASP A 1 316 ? 33.186 -28.951 -67.447 1.00 69.44 316 ASP A O 1
ATOM 2553 N N . LEU A 1 317 ? 35.061 -29.668 -68.453 1.00 69.31 317 LEU A N 1
ATOM 2554 C CA . LEU A 1 317 ? 35.065 -31.008 -67.852 1.00 69.31 317 LEU A CA 1
ATOM 2555 C C . LEU A 1 317 ? 35.062 -30.973 -66.317 1.00 69.31 317 LEU A C 1
ATOM 2557 O O . LEU A 1 317 ? 34.251 -31.649 -65.681 1.00 69.31 317 LEU A O 1
ATOM 2561 N N . VAL A 1 318 ? 35.911 -30.147 -65.697 1.00 71.00 318 VAL A N 1
ATOM 2562 C CA . VAL A 1 318 ? 35.943 -29.992 -64.229 1.00 71.00 318 VAL A CA 1
ATOM 2563 C C . VAL A 1 318 ? 34.633 -29.399 -63.695 1.00 71.00 318 VAL A C 1
ATOM 2565 O O . VAL A 1 318 ? 34.179 -29.786 -62.613 1.00 71.00 318 VAL A O 1
ATOM 2568 N N . SER A 1 319 ? 34.001 -28.484 -64.438 1.00 68.06 319 SER A N 1
ATOM 2569 C CA . SER A 1 319 ? 32.706 -27.905 -64.061 1.00 68.06 319 SER A CA 1
ATOM 2570 C C . SER A 1 319 ? 31.581 -28.948 -64.090 1.00 68.06 319 SER A C 1
ATOM 2572 O O . SER A 1 319 ? 30.806 -29.037 -63.134 1.00 68.06 319 SER A O 1
ATOM 2574 N N . VAL A 1 320 ? 31.564 -29.811 -65.113 1.00 72.38 320 VAL A N 1
ATOM 2575 C CA . VAL A 1 320 ? 30.597 -30.905 -65.254 1.00 72.38 320 VAL A CA 1
ATOM 2576 C C . VAL A 1 320 ? 30.795 -31.933 -64.141 1.00 72.38 320 VAL A C 1
ATOM 2578 O O . VAL A 1 320 ? 29.829 -32.275 -63.458 1.00 72.38 320 VAL A O 1
ATOM 2581 N N . I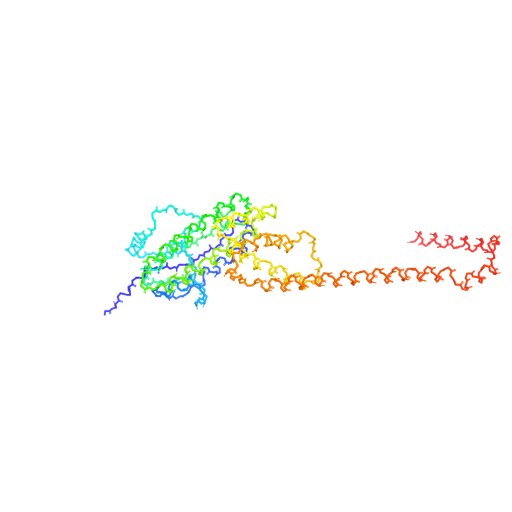LE A 1 321 ? 32.036 -32.342 -63.858 1.00 73.19 321 ILE A N 1
ATOM 2582 C CA . ILE A 1 321 ? 32.350 -33.289 -62.775 1.00 73.19 321 ILE A CA 1
ATOM 2583 C C . ILE A 1 321 ? 31.926 -32.729 -61.409 1.00 73.19 321 ILE A C 1
ATOM 2585 O O . ILE A 1 321 ? 31.302 -33.439 -60.618 1.00 73.19 321 ILE A O 1
ATOM 2589 N N . ARG A 1 322 ? 32.198 -31.446 -61.122 1.00 71.69 322 ARG A N 1
ATOM 2590 C CA . ARG A 1 322 ? 31.744 -30.802 -59.874 1.00 71.69 322 ARG A CA 1
ATOM 2591 C C . ARG A 1 322 ? 30.227 -30.722 -59.778 1.00 71.69 322 ARG A C 1
ATOM 2593 O O . ARG A 1 322 ? 29.693 -30.962 -58.697 1.00 71.69 322 ARG A O 1
ATOM 2600 N N . SER A 1 323 ? 29.548 -30.395 -60.875 1.00 70.06 323 SER A N 1
ATOM 2601 C CA . SER A 1 323 ? 28.085 -30.326 -60.900 1.00 70.06 323 SER A CA 1
ATOM 2602 C C . SER A 1 323 ? 27.459 -31.696 -60.623 1.00 70.06 323 SER A C 1
ATOM 2604 O O . SER A 1 323 ? 26.562 -31.792 -59.788 1.00 70.06 323 SER A O 1
ATOM 2606 N N . HIS A 1 324 ? 28.011 -32.770 -61.200 1.00 71.06 324 HIS A N 1
ATOM 2607 C CA . HIS A 1 324 ? 27.593 -34.146 -60.934 1.00 71.06 324 HIS A CA 1
ATOM 2608 C C . HIS A 1 324 ? 27.886 -34.580 -59.495 1.00 71.06 324 HIS A C 1
ATOM 2610 O O . HIS A 1 324 ? 27.016 -35.156 -58.846 1.00 71.06 324 HIS A O 1
ATOM 2616 N N . ALA A 1 325 ? 29.064 -34.254 -58.957 1.00 68.25 325 ALA A N 1
ATOM 2617 C CA . ALA A 1 325 ? 29.420 -34.573 -57.575 1.00 68.25 325 ALA A CA 1
ATOM 2618 C C . ALA A 1 325 ? 28.536 -33.834 -56.554 1.00 68.25 325 ALA A C 1
ATOM 2620 O O . ALA A 1 325 ? 28.174 -34.403 -55.528 1.00 68.25 325 ALA A O 1
ATOM 2621 N N . GLN A 1 326 ? 28.155 -32.580 -56.827 1.00 69.44 326 GLN A N 1
ATOM 2622 C CA . GLN A 1 326 ? 27.220 -31.829 -55.983 1.00 69.44 326 GLN A CA 1
ATOM 2623 C C . GLN A 1 326 ? 25.786 -32.358 -56.082 1.00 69.44 326 GLN A C 1
ATOM 2625 O O . GLN A 1 326 ? 25.086 -32.363 -55.072 1.00 69.44 326 GLN A O 1
ATOM 2630 N N . ARG A 1 327 ? 25.361 -32.833 -57.260 1.00 67.94 327 ARG A N 1
ATOM 2631 C CA . ARG A 1 327 ? 24.053 -33.478 -57.457 1.00 67.94 327 ARG A CA 1
ATOM 2632 C C . ARG A 1 327 ? 23.968 -34.806 -56.699 1.00 67.94 327 ARG A C 1
ATOM 2634 O O . ARG A 1 327 ? 23.063 -34.982 -55.895 1.00 67.94 327 ARG A O 1
ATOM 2641 N N . ALA A 1 328 ? 24.997 -35.647 -56.813 1.00 65.75 328 ALA A N 1
ATOM 2642 C CA . ALA A 1 328 ? 25.103 -36.915 -56.085 1.00 65.75 328 ALA A CA 1
ATOM 2643 C C . ALA A 1 328 ? 25.156 -36.750 -54.552 1.00 65.75 328 ALA A C 1
ATOM 2645 O O . ALA A 1 328 ? 24.803 -37.667 -53.817 1.00 65.75 328 ALA A O 1
ATOM 2646 N N . LYS A 1 329 ? 25.596 -35.584 -54.058 1.00 65.62 329 LYS A N 1
ATOM 2647 C CA . LYS A 1 329 ? 25.630 -35.248 -52.624 1.00 65.62 329 LYS A CA 1
ATOM 2648 C C . LYS A 1 329 ? 24.320 -34.643 -52.098 1.00 65.62 329 LYS A C 1
ATOM 2650 O O . LYS A 1 329 ? 24.205 -34.462 -50.896 1.00 65.62 329 LYS A O 1
ATOM 2655 N N . ARG A 1 330 ? 23.391 -34.271 -52.988 1.00 65.19 330 ARG A N 1
ATOM 2656 C CA . ARG A 1 330 ? 22.031 -33.801 -52.656 1.00 65.19 330 ARG A CA 1
ATOM 2657 C C . ARG A 1 330 ? 20.980 -34.911 -52.766 1.00 65.19 330 ARG A C 1
ATOM 2659 O O . ARG A 1 330 ? 19.878 -34.735 -52.268 1.00 65.19 330 ARG A O 1
ATOM 2666 N N . GLU A 1 331 ? 21.316 -36.014 -53.433 1.00 53.69 331 GLU A N 1
ATOM 2667 C CA . GLU A 1 331 ? 20.470 -37.208 -53.605 1.00 53.69 331 GLU A CA 1
ATOM 2668 C C . GLU A 1 331 ? 20.805 -38.334 -52.598 1.00 53.69 331 GLU A C 1
ATOM 2670 O O . GLU A 1 331 ? 20.264 -39.433 -52.686 1.00 53.69 331 GLU A O 1
ATOM 2675 N N . ARG A 1 332 ? 21.684 -38.054 -51.628 1.00 44.81 332 ARG A N 1
ATOM 2676 C CA . ARG A 1 332 ? 21.885 -38.810 -50.383 1.00 44.81 332 ARG A CA 1
ATOM 2677 C C . ARG A 1 332 ? 21.542 -37.900 -49.220 1.00 44.81 332 ARG A C 1
ATOM 2679 O O . ARG A 1 332 ? 21.031 -38.434 -48.215 1.00 44.81 332 ARG A O 1
#